Protein AF-A0A7R7FSA5-F1 (afdb_monomer_lite)

Foldseek 3Di:
DDDDDDDDDPPPPPPPPVPPPCLDFDADPVPRDTDDLLRVLVVVLVDPDDDQDDDQPDLSSLVVVVSSVVSNVVVVNQAAAEDQLAAQVCQVVLLCLLCPVDDPVRCLVVSVVRHVDDCVSNVVVSVVCSVSSHHYGYDHHDVVQVVCCLVPNPVSDDPVSVVPDDPPDDRPCPDPVVVVVCVVCVVVPPDDDRDD

Radius of gyration: 25.11 Å; chains: 1; bounding box: 81×58×68 Å

InterPro domains:
  IPR007314 Haem-binding uptake, Tiki superfamily, ChaN [PF04187] (41-191)
  IPR007314 Haem-binding uptake, Tiki superfamily, ChaN [cd14727] (48-190)

Structure (mmCIF, N/CA/C/O backbone):
data_AF-A0A7R7FSA5-F1
#
_entry.id   AF-A0A7R7FSA5-F1
#
loop_
_atom_site.group_PDB
_atom_site.id
_atom_site.type_symbol
_atom_site.label_atom_id
_atom_site.label_alt_id
_atom_site.label_comp_id
_atom_site.label_asym_id
_atom_site.label_entity_id
_atom_site.label_seq_id
_atom_site.pdbx_PDB_ins_code
_atom_site.Cartn_x
_atom_site.Cartn_y
_atom_site.Cartn_z
_atom_site.occupancy
_atom_site.B_iso_or_equiv
_atom_site.auth_seq_id
_atom_site.auth_comp_id
_atom_site.auth_asym_id
_atom_site.auth_atom_id
_atom_site.pdbx_PDB_model_num
ATOM 1 N N . MET A 1 1 ? -59.708 40.352 39.253 1.00 44.38 1 MET A N 1
ATOM 2 C CA . MET A 1 1 ? -59.612 40.330 37.774 1.00 44.38 1 MET A CA 1
ATOM 3 C C . MET A 1 1 ? -58.177 39.983 37.390 1.00 44.38 1 MET A C 1
ATOM 5 O O . MET A 1 1 ? -57.342 40.873 37.305 1.00 44.38 1 MET A O 1
ATOM 9 N N . SER A 1 2 ? -57.857 38.692 37.264 1.00 38.03 2 SER A N 1
ATOM 10 C CA . SER A 1 2 ? -56.522 38.214 36.882 1.00 38.03 2 SER A CA 1
ATOM 11 C C . SER A 1 2 ? -56.393 38.188 35.357 1.00 38.03 2 SER A C 1
ATOM 13 O O . SER A 1 2 ? -57.234 37.621 34.663 1.00 38.03 2 SER A O 1
ATOM 15 N N . LYS A 1 3 ? -55.351 38.828 34.818 1.00 44.81 3 LYS A N 1
ATOM 16 C CA . LYS A 1 3 ? -55.003 38.748 33.394 1.00 44.81 3 LYS A CA 1
ATOM 17 C C . LYS A 1 3 ? -54.005 37.606 33.212 1.00 44.81 3 LYS A C 1
ATOM 19 O O . LYS A 1 3 ? -52.851 37.730 33.604 1.00 44.81 3 LYS A O 1
ATOM 24 N N . THR A 1 4 ? -54.446 36.488 32.645 1.00 50.81 4 THR A N 1
ATOM 25 C CA . THR A 1 4 ? -53.562 35.394 32.222 1.00 50.81 4 THR A CA 1
ATOM 26 C C . THR A 1 4 ? -52.943 35.737 30.869 1.00 50.81 4 THR A C 1
ATOM 28 O O . THR A 1 4 ? -53.648 35.805 29.863 1.00 50.81 4 THR A O 1
ATOM 31 N N . PHE A 1 5 ? -51.631 35.959 30.847 1.00 48.56 5 PHE A N 1
ATOM 32 C CA . PHE A 1 5 ? -50.845 36.156 29.631 1.00 48.56 5 PHE A CA 1
ATOM 33 C C . PHE A 1 5 ? -50.471 34.776 29.068 1.00 48.56 5 PHE A C 1
ATOM 35 O O . PHE A 1 5 ? -49.822 33.985 29.750 1.00 48.56 5 PHE A O 1
ATOM 42 N N . ARG A 1 6 ? -50.920 34.449 27.853 1.00 53.25 6 ARG A N 1
ATOM 43 C CA . ARG A 1 6 ? -50.529 33.219 27.147 1.00 53.25 6 ARG A CA 1
ATOM 44 C C . ARG A 1 6 ? -49.379 33.548 26.197 1.00 53.25 6 ARG A C 1
ATOM 46 O O . ARG A 1 6 ? -49.576 34.291 25.243 1.00 53.25 6 ARG A O 1
ATOM 53 N N . ILE A 1 7 ? -48.197 32.998 26.463 1.00 50.84 7 ILE A N 1
ATOM 54 C CA . ILE A 1 7 ? -47.051 33.026 25.545 1.00 50.84 7 ILE A CA 1
ATOM 55 C C . ILE A 1 7 ? -47.234 31.864 24.555 1.00 50.84 7 ILE A C 1
ATOM 57 O O . ILE A 1 7 ? -47.382 30.728 25.011 1.00 50.84 7 ILE A O 1
ATOM 61 N N . PRO A 1 8 ? -47.243 32.085 23.229 1.00 52.12 8 PRO A N 1
ATOM 62 C CA . PRO A 1 8 ? -47.226 30.981 22.285 1.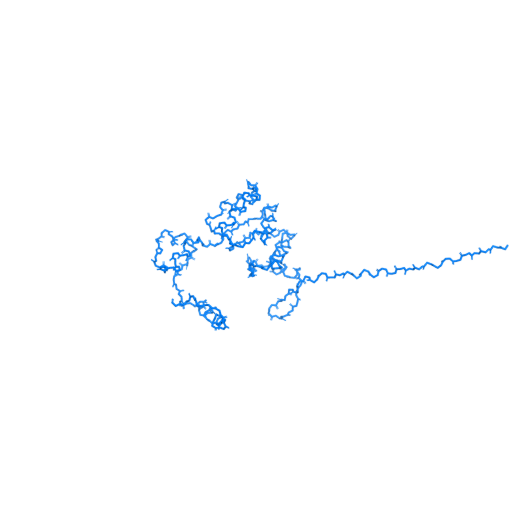00 52.12 8 PRO A CA 1
ATOM 63 C C . PRO A 1 8 ? -45.805 30.407 22.241 1.00 52.12 8 PRO A C 1
ATOM 65 O O . PRO A 1 8 ? -44.846 31.102 21.909 1.00 52.12 8 PRO A O 1
ATOM 68 N N . VAL A 1 9 ? -45.665 29.131 22.601 1.00 52.44 9 VAL A N 1
ATOM 69 C CA . VAL A 1 9 ? -44.430 28.367 22.395 1.00 52.44 9 VAL A CA 1
ATOM 70 C C . VAL A 1 9 ? -44.298 28.124 20.894 1.00 52.44 9 VAL A C 1
ATOM 72 O O . VAL A 1 9 ? -44.999 27.293 20.321 1.00 52.44 9 VAL A O 1
ATOM 75 N N . LEU A 1 10 ? -43.427 28.895 20.248 1.00 49.41 10 LEU A N 1
ATOM 76 C CA . LEU A 1 10 ? -43.027 28.674 18.866 1.00 49.41 10 LEU A CA 1
ATOM 77 C C . LEU A 1 10 ? -42.037 27.498 18.857 1.00 49.41 10 LEU A C 1
ATOM 79 O O . LEU A 1 10 ? -40.863 27.657 19.184 1.00 49.41 10 LEU A O 1
ATOM 83 N N . LEU A 1 11 ? -42.533 26.300 18.547 1.00 50.25 11 LEU A N 1
ATOM 84 C CA . LEU A 1 11 ? -41.711 25.114 18.307 1.00 50.25 11 LEU A CA 1
ATOM 85 C C . LEU A 1 11 ? -40.921 25.335 17.009 1.00 50.25 11 LEU A C 1
ATOM 87 O O . LEU A 1 11 ? -41.418 25.108 15.907 1.00 50.25 11 LEU A O 1
ATOM 91 N N . LEU A 1 12 ? -39.693 25.834 17.149 1.00 52.97 12 LEU A N 1
ATOM 92 C CA . LEU A 1 12 ? -38.728 25.925 16.061 1.00 52.97 12 LEU A CA 1
ATOM 93 C C . LEU A 1 12 ? -38.269 24.498 15.732 1.00 52.97 12 LEU A C 1
ATOM 95 O O . LEU A 1 12 ? -37.399 23.934 16.395 1.00 52.97 12 LEU A O 1
ATOM 99 N N . LEU A 1 13 ? -38.911 23.886 14.738 1.00 52.62 13 LEU A N 1
ATOM 100 C CA . LEU A 1 13 ? -38.490 22.617 14.162 1.00 52.62 13 LEU A CA 1
ATOM 101 C C . LEU A 1 13 ? -37.164 22.871 13.426 1.00 52.62 13 LEU A C 1
ATOM 103 O O . LEU A 1 13 ? -37.152 23.265 12.261 1.00 52.62 13 LEU A O 1
ATOM 107 N N . CYS A 1 14 ? -36.038 22.711 14.123 1.00 45.97 14 CYS A N 1
ATOM 108 C CA . CYS A 1 14 ? -34.726 22.652 13.492 1.00 45.97 14 CYS A CA 1
ATOM 109 C C . CYS A 1 14 ? -34.707 21.428 12.574 1.00 45.97 14 CYS A C 1
ATOM 111 O O . CYS A 1 14 ? -34.421 20.311 13.004 1.00 45.97 14 CYS A O 1
ATOM 113 N N . LEU A 1 15 ? -35.035 21.641 11.300 1.00 49.09 15 LEU A N 1
ATOM 114 C CA . LEU A 1 15 ? -34.646 20.746 10.226 1.00 49.09 15 LEU A CA 1
ATOM 115 C C . LEU A 1 15 ? -33.118 20.750 10.213 1.00 49.09 15 LEU A C 1
ATOM 117 O O . LEU A 1 15 ? -32.486 21.613 9.606 1.00 49.09 15 LEU A O 1
ATOM 121 N N . PHE A 1 16 ? -32.525 19.794 10.926 1.00 53.59 16 PHE A N 1
ATOM 122 C CA . PHE A 1 16 ? -31.168 19.351 10.669 1.00 53.59 16 PHE A CA 1
ATOM 123 C C . PHE A 1 16 ? -31.168 18.785 9.251 1.00 53.59 16 PHE A C 1
ATOM 125 O O . PHE A 1 16 ? -31.331 17.587 9.033 1.00 53.59 16 PHE A O 1
ATOM 132 N N . PHE A 1 17 ? -31.029 19.668 8.264 1.00 45.66 17 PHE A N 1
ATOM 133 C CA . PHE A 1 17 ? -30.529 19.285 6.962 1.00 45.66 17 PHE A CA 1
ATOM 134 C C . PHE A 1 17 ? -29.088 18.862 7.223 1.00 45.66 17 PHE A C 1
ATOM 136 O O . PHE A 1 17 ? -28.165 19.676 7.217 1.00 45.66 17 PHE A O 1
ATOM 143 N N . SER A 1 18 ? -28.905 17.591 7.582 1.00 50.75 18 SER A N 1
ATOM 144 C CA . SER A 1 18 ? -27.605 16.955 7.518 1.00 50.75 18 SER A CA 1
ATOM 145 C C . SER A 1 18 ? -27.152 17.151 6.083 1.00 50.75 18 SER A C 1
ATOM 147 O O . SER A 1 18 ? -27.677 16.519 5.169 1.00 50.75 18 SER A O 1
ATOM 149 N N . ALA A 1 19 ? -26.234 18.092 5.875 1.00 45.47 19 ALA A N 1
ATOM 150 C CA . ALA A 1 19 ? -25.470 18.154 4.655 1.00 45.47 19 ALA A CA 1
ATOM 151 C C . ALA A 1 19 ? -24.779 16.794 4.556 1.00 45.47 19 ALA A C 1
ATOM 153 O O . ALA A 1 19 ? -23.779 16.544 5.227 1.00 45.47 19 ALA A O 1
ATOM 154 N N . GLN A 1 20 ? -25.372 15.871 3.797 1.00 47.50 20 GLN A N 1
ATOM 155 C CA . GLN A 1 20 ? -24.674 14.681 3.363 1.00 47.50 20 GLN A CA 1
ATOM 156 C C . GLN A 1 20 ? -23.532 15.200 2.501 1.00 47.50 20 GLN A C 1
ATOM 158 O O . GLN A 1 20 ? -23.707 15.541 1.327 1.00 47.50 20 GLN A O 1
ATOM 163 N N . ALA A 1 21 ? -22.365 15.327 3.131 1.00 42.75 21 ALA A N 1
ATOM 164 C CA . ALA A 1 21 ? -21.104 15.380 2.431 1.00 42.75 21 ALA A CA 1
ATOM 165 C C . ALA A 1 21 ? -21.150 14.218 1.439 1.00 42.75 21 ALA A C 1
ATOM 167 O O . ALA A 1 21 ? -21.299 13.063 1.841 1.00 42.75 21 ALA A O 1
ATOM 168 N N . HIS A 1 22 ? -21.163 14.540 0.148 1.00 43.50 22 HIS A N 1
ATOM 169 C CA . HIS A 1 22 ? -21.211 13.541 -0.904 1.00 43.50 22 HIS A CA 1
ATOM 170 C C . HIS A 1 22 ? -19.869 12.806 -0.909 1.00 43.50 22 HIS A C 1
ATOM 172 O O . HIS A 1 22 ? -18.970 13.128 -1.681 1.00 43.50 22 HIS A O 1
ATOM 178 N N . ALA A 1 23 ? -19.722 11.821 -0.024 1.00 57.25 23 ALA A N 1
ATOM 179 C CA . ALA A 1 23 ? -18.807 10.725 -0.260 1.00 57.25 23 ALA A CA 1
ATOM 180 C C . ALA A 1 23 ? -19.240 10.090 -1.589 1.00 57.25 23 ALA A C 1
ATOM 182 O O . ALA A 1 23 ? -20.426 9.811 -1.784 1.00 57.25 23 ALA A O 1
ATOM 183 N N . GLY A 1 24 ? -18.309 9.955 -2.536 1.00 71.81 24 GLY A N 1
ATOM 184 C CA . GLY A 1 24 ? -18.611 9.411 -3.859 1.00 71.81 24 GLY A CA 1
ATOM 185 C C . GLY A 1 24 ? -19.366 8.080 -3.766 1.00 71.81 24 GLY A C 1
ATOM 186 O O . GLY A 1 24 ? -19.114 7.268 -2.876 1.00 71.81 24 GLY A O 1
ATOM 187 N N . ALA A 1 25 ? -20.314 7.854 -4.677 1.00 87.12 25 ALA A N 1
ATOM 188 C CA . ALA A 1 25 ? -21.084 6.617 -4.701 1.00 87.12 25 ALA A CA 1
ATOM 189 C C . ALA A 1 25 ? -20.188 5.432 -5.107 1.00 87.12 25 ALA A C 1
ATOM 191 O O . ALA A 1 25 ? -19.555 5.457 -6.164 1.00 87.12 25 ALA A O 1
ATOM 192 N N . ILE A 1 26 ? -20.167 4.368 -4.302 1.00 91.81 26 ILE A N 1
ATOM 193 C CA . ILE A 1 26 ? -19.492 3.114 -4.658 1.00 91.81 26 ILE A CA 1
ATOM 194 C C . ILE A 1 26 ? -20.448 2.322 -5.545 1.00 91.81 26 ILE A C 1
ATOM 196 O O . ILE A 1 26 ? -21.567 2.029 -5.136 1.00 91.81 26 ILE A O 1
ATOM 200 N N . THR A 1 27 ? -20.029 1.974 -6.759 1.00 94.69 27 THR A N 1
ATOM 201 C CA . THR A 1 27 ? -20.875 1.246 -7.716 1.00 94.69 27 THR A CA 1
ATOM 202 C C . THR A 1 27 ? -20.282 -0.118 -8.011 1.00 94.69 27 THR A C 1
ATOM 204 O O . THR A 1 27 ? -19.108 -0.237 -8.364 1.00 94.69 27 THR A O 1
ATOM 207 N N . ARG A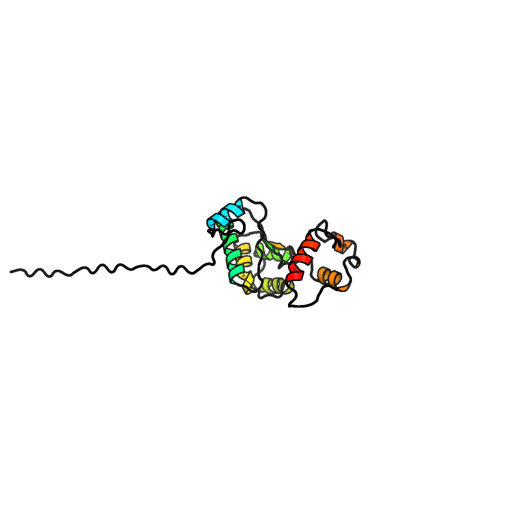 1 28 ? -21.097 -1.164 -7.898 1.00 94.56 28 ARG A N 1
ATOM 208 C CA . ARG A 1 28 ? -20.697 -2.518 -8.269 1.00 94.56 28 ARG A CA 1
ATOM 209 C C . ARG A 1 28 ? -20.803 -2.688 -9.781 1.00 94.56 28 ARG A C 1
ATOM 211 O O . ARG A 1 28 ? -21.858 -2.494 -10.370 1.00 94.56 28 ARG A O 1
ATOM 218 N N . VAL A 1 29 ? -19.702 -3.087 -10.410 1.00 94.19 29 VAL A N 1
ATOM 219 C CA . VAL A 1 29 ? -19.592 -3.137 -11.878 1.00 94.19 29 VAL A CA 1
ATOM 220 C C . VAL A 1 29 ? -20.531 -4.168 -12.515 1.00 94.19 29 VAL A C 1
ATOM 222 O O . VAL A 1 29 ? -21.007 -3.939 -13.618 1.00 94.19 29 VAL A O 1
ATOM 225 N N . SER A 1 30 ? -20.824 -5.283 -11.838 1.00 94.75 30 SER A N 1
ATOM 226 C CA . SER A 1 30 ? -21.609 -6.384 -12.415 1.00 94.75 30 SER A CA 1
ATOM 227 C C . SER A 1 30 ? -23.079 -6.049 -12.681 1.00 94.75 30 SER A C 1
ATOM 229 O O . SER A 1 30 ? -23.673 -6.630 -13.581 1.00 94.75 30 SER A O 1
ATOM 231 N N . ASP A 1 31 ? -23.677 -5.175 -11.871 1.00 95.81 31 ASP A N 1
ATOM 232 C CA . ASP A 1 31 ? -25.107 -4.839 -11.928 1.00 95.81 31 ASP A CA 1
ATOM 233 C C . ASP A 1 31 ? -25.383 -3.330 -11.860 1.00 95.81 31 ASP A C 1
ATOM 235 O O . ASP A 1 31 ? -26.538 -2.915 -11.817 1.00 95.81 31 ASP A O 1
ATOM 239 N N . HIS A 1 32 ? -24.328 -2.510 -11.853 1.00 95.56 32 HIS A N 1
ATOM 240 C CA . HIS A 1 32 ? -24.375 -1.049 -11.769 1.00 95.56 32 HIS A CA 1
ATOM 241 C C . HIS A 1 32 ? -25.115 -0.501 -10.542 1.00 95.56 32 HIS A C 1
ATOM 243 O O . HIS A 1 32 ? -25.466 0.678 -10.505 1.00 95.56 32 HIS A O 1
ATOM 249 N N . GLN A 1 33 ? -25.331 -1.324 -9.515 1.00 95.75 33 GLN A N 1
ATOM 250 C CA . GLN A 1 33 ? -25.985 -0.869 -8.299 1.00 95.75 33 GLN A CA 1
ATOM 251 C C . GLN A 1 33 ? -25.008 -0.103 -7.415 1.00 95.75 33 GLN A C 1
ATOM 253 O O . GLN A 1 33 ? -23.861 -0.520 -7.208 1.00 95.75 33 GLN A O 1
ATOM 258 N N . THR A 1 34 ? -25.490 0.999 -6.845 1.00 96.06 34 THR A N 1
ATOM 259 C CA . THR A 1 34 ? -24.801 1.666 -5.744 1.00 96.06 34 THR A CA 1
ATOM 260 C C . THR A 1 34 ? -24.804 0.749 -4.528 1.00 96.06 34 THR A C 1
ATOM 262 O O . THR A 1 34 ? -25.839 0.201 -4.150 1.00 96.06 34 THR A O 1
ATOM 265 N N . VAL A 1 35 ? -23.638 0.586 -3.917 1.00 95.56 35 VAL A N 1
ATOM 266 C CA . VAL A 1 35 ? -23.442 -0.200 -2.703 1.00 95.56 35 VAL A CA 1
ATOM 267 C C . VAL A 1 35 ? -22.919 0.694 -1.590 1.00 95.56 35 VAL A C 1
ATOM 269 O O . VAL A 1 35 ? -22.223 1.682 -1.825 1.00 95.56 35 VAL A O 1
ATOM 272 N N . THR A 1 36 ? -23.258 0.354 -0.354 1.00 94.81 36 THR A N 1
ATOM 273 C CA . THR A 1 36 ? -22.742 1.052 0.824 1.00 94.81 36 THR A CA 1
ATOM 274 C C . THR A 1 36 ? -21.337 0.561 1.175 1.00 94.81 36 THR A C 1
ATOM 276 O O . THR A 1 36 ? -20.937 -0.546 0.804 1.00 94.81 36 THR A O 1
ATOM 279 N N . MET A 1 37 ? -20.599 1.342 1.971 1.00 93.44 37 MET A N 1
ATOM 280 C CA . MET A 1 37 ? -19.310 0.899 2.521 1.00 93.44 37 MET A CA 1
ATOM 281 C C . MET A 1 37 ? -19.448 -0.405 3.321 1.00 93.44 37 MET A C 1
ATOM 283 O O . MET A 1 37 ? -18.598 -1.287 3.235 1.00 93.44 37 MET A O 1
ATOM 287 N N . GLN A 1 38 ? -20.559 -0.578 4.042 1.00 93.31 38 GLN A N 1
ATOM 288 C CA . GLN A 1 38 ? -20.836 -1.801 4.794 1.00 93.31 38 GLN A CA 1
ATOM 289 C C . GLN A 1 38 ? -20.978 -3.024 3.875 1.00 93.31 38 GLN A C 1
ATOM 291 O O . GLN A 1 38 ? -20.440 -4.085 4.188 1.00 93.31 38 GLN A O 1
ATOM 296 N N . GLN A 1 39 ? -21.669 -2.876 2.740 1.00 95.06 39 GLN A N 1
ATOM 297 C CA . GLN A 1 39 ? -21.827 -3.943 1.747 1.00 95.06 39 GLN A CA 1
ATOM 298 C C . GLN A 1 39 ? -20.508 -4.266 1.039 1.00 95.06 39 GLN A C 1
ATOM 300 O O . GLN A 1 39 ? -20.211 -5.441 0.821 1.00 95.06 39 GLN A O 1
ATOM 305 N N . LEU A 1 40 ? -19.709 -3.246 0.704 1.00 94.62 40 LEU A N 1
ATOM 306 C CA . LEU A 1 40 ? -18.368 -3.442 0.151 1.00 94.62 40 LEU A CA 1
ATOM 307 C C . LEU A 1 40 ? -17.481 -4.206 1.141 1.00 94.62 40 LEU A C 1
ATOM 309 O O . LEU A 1 40 ? -16.884 -5.212 0.772 1.00 94.62 40 LEU A O 1
ATOM 313 N N . THR A 1 41 ? -17.461 -3.772 2.402 1.00 93.56 41 THR A N 1
ATOM 314 C CA . THR A 1 41 ? -16.670 -4.404 3.467 1.00 93.56 41 THR A CA 1
ATOM 315 C C . THR A 1 41 ? -17.097 -5.854 3.676 1.00 93.56 41 THR A C 1
ATOM 317 O O . THR A 1 41 ? -16.249 -6.732 3.689 1.00 93.56 41 THR A O 1
ATOM 320 N N . ALA A 1 42 ? -18.403 -6.142 3.729 1.00 94.38 42 ALA A N 1
ATOM 321 C CA . ALA A 1 42 ? -18.905 -7.514 3.856 1.00 94.38 42 ALA A CA 1
ATOM 322 C C . ALA A 1 42 ? -18.465 -8.435 2.704 1.00 94.38 42 ALA A C 1
ATOM 324 O O . ALA A 1 42 ? -18.273 -9.630 2.906 1.00 94.38 42 ALA A O 1
ATOM 325 N N . LYS A 1 43 ? -18.298 -7.894 1.490 1.00 94.75 43 LYS A N 1
ATOM 326 C CA . LYS A 1 43 ? -17.727 -8.649 0.367 1.00 94.75 43 LYS A CA 1
ATOM 327 C C . LYS A 1 43 ? -16.219 -8.830 0.492 1.00 94.75 43 LYS A C 1
ATOM 329 O O . LYS A 1 43 ? -15.731 -9.905 0.170 1.00 94.75 43 LYS A O 1
ATOM 334 N N . ALA A 1 44 ? -15.510 -7.797 0.936 1.00 94.56 44 ALA A N 1
ATOM 335 C CA . ALA A 1 44 ? -14.068 -7.841 1.154 1.00 94.56 44 ALA A CA 1
ATOM 336 C C . ALA A 1 44 ? -13.675 -8.858 2.242 1.00 94.56 44 ALA A C 1
ATOM 338 O O . ALA A 1 44 ? -12.671 -9.536 2.094 1.00 94.56 44 ALA A O 1
ATOM 339 N N . GLU A 1 45 ? -14.497 -9.033 3.278 1.00 94.81 45 GLU A N 1
ATOM 340 C CA . GLU A 1 45 ? -14.298 -10.051 4.325 1.00 94.81 45 GLU A CA 1
ATOM 341 C C . GLU A 1 45 ? -14.413 -11.496 3.831 1.00 94.81 45 GLU A C 1
ATOM 343 O O . GLU A 1 45 ? -13.924 -12.414 4.479 1.00 94.81 45 GLU A O 1
ATOM 348 N N . ALA A 1 46 ? -15.107 -11.716 2.715 1.00 94.81 46 ALA A N 1
ATOM 349 C CA . ALA A 1 46 ? -15.384 -13.051 2.194 1.00 94.81 46 ALA A CA 1
ATOM 350 C C . ALA A 1 46 ? -14.306 -13.554 1.219 1.00 94.81 46 ALA A C 1
ATOM 352 O O . ALA A 1 46 ? -14.502 -14.593 0.586 1.00 94.81 46 ALA A O 1
ATOM 353 N N . VAL A 1 47 ? -13.214 -12.805 1.038 1.00 96.31 47 VAL A N 1
ATOM 354 C CA . VAL A 1 47 ? -12.145 -13.115 0.084 1.00 96.31 47 VAL A CA 1
ATOM 355 C C . VAL A 1 47 ? -10.773 -12.946 0.727 1.00 96.31 47 VAL A C 1
ATOM 357 O O . VAL A 1 47 ? -10.586 -12.098 1.592 1.00 96.31 47 VAL A O 1
ATOM 360 N N . ASP A 1 48 ? -9.793 -13.711 0.251 1.00 96.06 48 ASP A N 1
ATOM 361 C CA . ASP A 1 48 ? -8.424 -13.660 0.781 1.00 96.06 48 ASP A CA 1
ATOM 362 C C . ASP A 1 48 ? -7.607 -12.476 0.236 1.00 96.06 48 ASP A C 1
ATOM 364 O O . ASP A 1 48 ? -6.601 -12.080 0.822 1.00 96.06 48 ASP A O 1
ATOM 368 N N . LEU A 1 49 ? -8.015 -11.918 -0.911 1.00 96.56 49 LEU A N 1
ATOM 369 C CA . LEU A 1 49 ? -7.293 -10.852 -1.601 1.00 96.56 49 LEU A CA 1
ATOM 370 C C . LEU A 1 49 ? -8.248 -9.778 -2.120 1.00 96.56 49 LEU A C 1
ATOM 372 O O . LEU A 1 49 ? -9.153 -10.050 -2.912 1.00 96.56 49 LEU A O 1
ATOM 376 N N . VAL A 1 50 ? -7.977 -8.535 -1.728 1.00 96.25 50 VAL A N 1
ATOM 377 C CA . VAL A 1 50 ? -8.667 -7.339 -2.216 1.00 96.25 50 VAL A CA 1
ATOM 378 C C . VAL A 1 50 ? -7.661 -6.470 -2.963 1.00 96.25 50 VAL A C 1
ATOM 380 O O . VAL A 1 50 ? -6.686 -6.001 -2.384 1.00 96.25 50 VAL A O 1
ATOM 383 N N . LEU A 1 51 ? -7.903 -6.245 -4.254 1.00 96.44 51 LEU A N 1
ATOM 384 C CA . LEU A 1 51 ? -7.090 -5.357 -5.085 1.00 96.44 51 LEU A CA 1
ATOM 385 C C . LEU A 1 51 ? -7.781 -3.997 -5.197 1.00 96.44 51 LEU A C 1
ATOM 387 O O . LEU A 1 51 ? -8.908 -3.918 -5.690 1.00 96.44 51 LEU A O 1
ATOM 391 N N . ILE A 1 52 ? -7.106 -2.931 -4.766 1.00 94.94 52 ILE A N 1
ATOM 392 C CA . ILE A 1 52 ? -7.628 -1.563 -4.839 1.00 94.94 52 ILE A CA 1
ATOM 393 C C . ILE A 1 52 ? -6.768 -0.767 -5.819 1.00 94.94 52 ILE A C 1
ATOM 395 O O . ILE A 1 52 ? -5.658 -0.362 -5.495 1.00 94.94 52 ILE A O 1
ATOM 399 N N . GLY A 1 53 ? -7.280 -0.570 -7.034 1.00 92.94 53 GLY A N 1
ATOM 400 C CA . GLY A 1 53 ? -6.624 0.271 -8.035 1.00 92.94 53 GLY A CA 1
ATOM 401 C C . GLY A 1 53 ? -6.787 1.757 -7.725 1.00 92.94 53 GLY A C 1
ATOM 402 O O . GLY A 1 53 ? -7.801 2.168 -7.156 1.00 92.94 53 GLY A O 1
ATOM 403 N N . GLU A 1 54 ? -5.818 2.568 -8.148 1.00 92.06 54 GLU A N 1
ATOM 404 C CA . GLU A 1 54 ? -5.818 4.006 -7.888 1.00 92.06 54 GLU A CA 1
ATOM 405 C C . GLU A 1 54 ? -5.433 4.863 -9.094 1.00 92.06 54 GLU A C 1
ATOM 407 O O . GLU A 1 54 ? -4.941 4.386 -10.115 1.00 92.06 54 GLU A O 1
ATOM 412 N N . VAL A 1 55 ? -5.664 6.167 -8.946 1.00 91.31 55 VAL A N 1
ATOM 413 C CA . VAL A 1 55 ? -4.969 7.197 -9.715 1.00 91.31 55 VAL A CA 1
ATOM 414 C C . VAL A 1 55 ? -4.095 7.939 -8.712 1.00 91.31 55 VAL A C 1
ATOM 416 O O . VAL A 1 55 ? -4.630 8.543 -7.783 1.00 91.31 55 VAL A O 1
ATOM 419 N N . HIS A 1 56 ? -2.775 7.856 -8.883 1.00 92.12 56 HIS A N 1
ATOM 420 C CA . HIS A 1 56 ? -1.799 8.179 -7.835 1.00 92.12 56 HIS A CA 1
ATOM 421 C C . HIS A 1 56 ? -1.928 9.591 -7.247 1.00 92.12 56 HIS A C 1
ATOM 423 O O . HIS A 1 56 ? -1.664 9.793 -6.066 1.00 92.12 56 HIS A O 1
ATOM 429 N N . ASP A 1 57 ? -2.369 10.565 -8.040 1.00 91.75 57 ASP A N 1
ATOM 430 C CA . ASP A 1 57 ? -2.466 11.976 -7.659 1.00 91.75 57 ASP A CA 1
ATOM 431 C C . ASP A 1 57 ? -3.876 12.425 -7.249 1.00 91.75 57 ASP A C 1
ATOM 433 O O . ASP A 1 57 ? -4.129 13.626 -7.151 1.00 91.75 57 ASP A O 1
ATOM 437 N N . LYS A 1 58 ? -4.808 11.491 -7.002 1.00 93.19 58 LYS A N 1
ATOM 438 C CA . LYS A 1 58 ? -6.182 11.811 -6.586 1.00 93.19 58 LYS A CA 1
ATOM 439 C C . LYS A 1 58 ? -6.401 11.541 -5.093 1.00 93.19 58 LYS A C 1
ATOM 441 O O . LYS A 1 58 ? -6.695 10.399 -4.740 1.00 93.19 58 LYS A O 1
ATOM 446 N N . PRO A 1 59 ? -6.394 12.576 -4.226 1.00 93.25 59 PRO A N 1
ATOM 447 C CA . PRO A 1 59 ? -6.595 12.416 -2.781 1.00 93.25 59 PRO A CA 1
ATOM 448 C C . PRO A 1 59 ? -7.851 11.618 -2.413 1.00 93.25 59 PRO A C 1
ATOM 450 O O . PRO A 1 59 ? -7.784 10.699 -1.611 1.00 93.25 59 PRO A O 1
ATOM 453 N N . ALA A 1 60 ? -8.974 11.874 -3.094 1.00 91.56 60 ALA A N 1
ATOM 454 C CA . ALA A 1 60 ? -10.239 11.189 -2.821 1.00 91.56 60 ALA A CA 1
ATOM 455 C C . ALA A 1 60 ? -10.180 9.658 -3.011 1.00 91.56 60 ALA A C 1
ATOM 457 O O . ALA A 1 60 ? -10.997 8.934 -2.443 1.00 91.56 60 ALA A O 1
ATOM 458 N N . VAL A 1 61 ? -9.244 9.151 -3.825 1.00 91.94 61 VAL A N 1
ATOM 459 C CA . VAL A 1 61 ? -9.041 7.706 -4.002 1.00 91.94 61 VAL A CA 1
ATOM 460 C C . VAL A 1 61 ? -8.274 7.118 -2.813 1.00 91.94 61 VAL A C 1
ATOM 462 O O . VAL A 1 61 ? -8.655 6.057 -2.321 1.00 91.94 61 VAL A O 1
ATOM 465 N N . HIS A 1 62 ? -7.272 7.839 -2.301 1.00 95.75 62 HIS A N 1
ATOM 466 C CA . HIS A 1 62 ? -6.537 7.479 -1.080 1.00 95.75 62 HIS A CA 1
ATOM 467 C C . HIS A 1 62 ? -7.440 7.514 0.161 1.00 95.75 62 HIS A C 1
ATOM 469 O O . HIS A 1 62 ? -7.410 6.600 0.987 1.00 95.75 62 HIS A O 1
ATOM 475 N N . ASP A 1 63 ? -8.345 8.493 0.246 1.00 94.19 63 ASP A N 1
ATOM 476 C CA . ASP A 1 63 ? -9.360 8.560 1.307 1.00 94.19 63 ASP A CA 1
ATOM 477 C C . ASP A 1 63 ? -10.301 7.344 1.283 1.00 94.19 63 ASP A C 1
ATOM 479 O O . ASP A 1 63 ? -10.666 6.791 2.329 1.00 94.19 63 ASP A O 1
ATOM 483 N N . LEU A 1 64 ? -10.691 6.894 0.084 1.00 93.44 64 LEU A N 1
ATOM 484 C CA . LEU A 1 64 ? -11.514 5.699 -0.088 1.00 93.44 64 LEU A CA 1
ATOM 485 C C . LEU A 1 64 ? -10.756 4.431 0.328 1.00 93.44 64 LEU A C 1
ATOM 487 O O . LEU A 1 64 ? -11.325 3.602 1.040 1.00 93.44 64 LEU A O 1
ATOM 491 N N . GLN A 1 65 ? -9.487 4.287 -0.067 1.00 96.19 65 GLN A N 1
ATOM 492 C CA . GLN A 1 65 ? -8.627 3.180 0.372 1.00 96.19 65 GLN A CA 1
ATOM 493 C C . GLN A 1 65 ? -8.544 3.121 1.898 1.00 96.19 65 GLN A C 1
ATOM 495 O O . GLN A 1 65 ? -8.820 2.077 2.491 1.00 96.19 65 GLN A O 1
ATOM 500 N N . LEU A 1 66 ? -8.248 4.251 2.544 1.00 97.62 66 LEU A N 1
ATOM 501 C CA . LEU A 1 66 ? -8.189 4.335 4.000 1.00 97.62 66 LEU A CA 1
ATOM 502 C C . LEU A 1 66 ? -9.536 3.995 4.648 1.00 97.62 66 LEU A C 1
ATOM 504 O O . LEU A 1 66 ? -9.571 3.316 5.673 1.00 97.62 66 LEU A O 1
ATOM 508 N N . SER A 1 67 ? -10.650 4.417 4.048 1.00 96.06 67 SER A N 1
ATOM 509 C CA . SER A 1 67 ? -11.993 4.093 4.543 1.00 96.06 67 SER A CA 1
ATOM 510 C C . SER A 1 67 ? -12.292 2.591 4.481 1.00 96.06 67 SER A C 1
ATOM 512 O O . SER A 1 67 ? -12.890 2.049 5.412 1.00 96.06 67 SER A O 1
ATOM 514 N N . ILE A 1 68 ? -11.845 1.901 3.427 1.00 95.81 68 ILE A N 1
ATOM 515 C CA . ILE A 1 68 ? -11.958 0.439 3.302 1.00 95.81 68 ILE A CA 1
ATOM 516 C C . ILE A 1 68 ? -11.094 -0.252 4.363 1.00 95.81 68 ILE A C 1
ATOM 518 O O . ILE A 1 68 ? -11.592 -1.118 5.082 1.00 95.81 68 ILE A O 1
ATOM 522 N N . ILE A 1 69 ? -9.831 0.166 4.508 1.00 97.56 69 ILE A N 1
ATOM 523 C CA . ILE A 1 69 ? -8.892 -0.390 5.496 1.00 97.56 69 ILE A CA 1
ATOM 524 C C . ILE A 1 69 ? -9.453 -0.232 6.915 1.00 97.56 69 ILE A C 1
ATOM 526 O O . ILE A 1 69 ? -9.502 -1.201 7.671 1.00 97.56 69 ILE A O 1
ATOM 530 N N . ARG A 1 70 ? -9.944 0.963 7.265 1.00 97.75 70 ARG A N 1
ATOM 531 C CA . ARG A 1 70 ? -10.608 1.227 8.552 1.00 97.75 70 ARG A CA 1
ATOM 532 C C . ARG A 1 70 ? -11.817 0.326 8.761 1.00 97.75 70 ARG A C 1
ATOM 534 O O . ARG A 1 70 ? -11.924 -0.296 9.806 1.00 97.75 70 ARG A O 1
ATOM 541 N N . SER A 1 71 ? -12.674 0.188 7.750 1.00 96.31 71 SER A N 1
ATOM 542 C CA . SER A 1 71 ? -13.878 -0.644 7.855 1.00 96.31 71 SER A CA 1
ATOM 543 C C . SER A 1 71 ? -13.555 -2.125 8.092 1.00 96.31 71 SER A C 1
ATOM 545 O O . SER A 1 71 ? -14.268 -2.796 8.836 1.00 96.31 71 SER A O 1
ATOM 547 N N . LEU A 1 72 ? -12.480 -2.644 7.490 1.00 96.69 72 LEU A N 1
ATOM 548 C CA . LEU A 1 72 ? -11.993 -4.004 7.747 1.00 96.69 72 LEU A CA 1
ATOM 549 C C . LEU A 1 72 ? -11.369 -4.129 9.147 1.00 96.69 72 LEU A C 1
ATOM 551 O O . LEU A 1 72 ? -11.611 -5.114 9.848 1.00 96.69 72 LEU A O 1
ATOM 555 N N . GLN A 1 73 ? -10.620 -3.113 9.583 1.00 96.81 73 GLN A N 1
ATOM 556 C CA . GLN A 1 73 ? -9.969 -3.088 10.894 1.00 96.81 73 GLN A CA 1
ATOM 557 C C . GLN A 1 73 ? -10.989 -2.988 12.035 1.00 96.81 73 GLN A C 1
ATOM 559 O O . GLN A 1 73 ? -10.843 -3.672 13.046 1.00 96.81 73 GLN A O 1
ATOM 564 N N . ASP A 1 74 ? -12.061 -2.211 11.862 1.00 95.69 74 ASP A N 1
ATOM 565 C CA . ASP A 1 74 ? -13.167 -2.088 12.821 1.00 95.69 74 ASP A CA 1
ATOM 566 C C . ASP A 1 74 ? -13.876 -3.432 13.043 1.00 95.69 74 ASP A C 1
ATOM 568 O O . ASP A 1 74 ? -14.334 -3.742 14.146 1.00 95.69 74 ASP A O 1
ATOM 572 N N . LYS A 1 75 ? -13.910 -4.273 12.004 1.00 94.56 75 LYS A N 1
ATOM 573 C CA . LYS A 1 75 ? -14.394 -5.657 12.076 1.00 94.56 75 LYS A CA 1
ATOM 574 C C . LYS A 1 75 ? -13.343 -6.650 12.573 1.00 94.56 75 LYS A C 1
ATOM 576 O O . LYS A 1 75 ? -13.627 -7.841 12.661 1.00 94.56 75 LYS A O 1
ATOM 581 N N . LYS A 1 76 ? -12.157 -6.164 12.950 1.00 94.75 76 LYS A N 1
ATOM 582 C CA . LYS A 1 76 ? -11.016 -6.943 13.452 1.00 94.75 76 LYS A CA 1
ATOM 583 C C . LYS A 1 76 ? -10.553 -8.023 12.476 1.00 94.75 76 LYS A C 1
ATOM 585 O O . LYS A 1 76 ? -10.106 -9.084 12.907 1.00 94.75 76 LYS A O 1
ATOM 590 N N . GLN A 1 77 ? -10.669 -7.760 11.176 1.00 95.44 77 GLN A N 1
ATOM 591 C CA . GLN A 1 77 ? -10.176 -8.676 10.156 1.00 95.44 77 GLN A CA 1
ATOM 592 C C . GLN A 1 77 ? -8.645 -8.710 10.183 1.00 95.44 77 GLN A C 1
ATOM 594 O O . GLN A 1 77 ? -8.020 -7.662 9.997 1.00 95.44 77 GLN A O 1
ATOM 599 N N . PRO A 1 78 ? -8.017 -9.879 10.405 1.00 95.19 78 PRO A N 1
ATOM 600 C CA . PRO A 1 78 ? -6.576 -10.011 10.258 1.00 95.19 78 PRO A CA 1
ATOM 601 C C . PRO A 1 78 ? -6.189 -9.707 8.810 1.00 95.19 78 PRO A C 1
ATOM 603 O O . PRO A 1 78 ? -6.680 -10.351 7.887 1.00 95.19 78 PRO A O 1
ATOM 606 N N . MET A 1 79 ? -5.317 -8.723 8.603 1.00 97.25 79 MET A N 1
ATOM 607 C CA . MET A 1 79 ? -4.926 -8.296 7.262 1.00 97.25 79 MET A CA 1
ATOM 608 C C . MET A 1 79 ? -3.479 -7.814 7.218 1.00 97.25 79 MET A C 1
ATOM 610 O O . MET A 1 79 ? -2.905 -7.429 8.236 1.00 97.25 79 MET A O 1
ATOM 614 N N . ALA A 1 80 ? -2.927 -7.785 6.010 1.00 98.31 80 ALA A N 1
ATOM 615 C CA . ALA A 1 80 ? -1.711 -7.067 5.659 1.00 98.31 80 ALA A CA 1
ATOM 616 C C . ALA A 1 80 ? -2.002 -6.176 4.443 1.00 98.31 80 ALA A C 1
ATOM 618 O O . ALA A 1 80 ? -2.865 -6.503 3.626 1.00 98.31 80 ALA A O 1
ATOM 619 N N . ILE A 1 81 ? -1.288 -5.059 4.314 1.00 98.56 81 ILE A N 1
ATOM 620 C CA . ILE A 1 81 ? -1.455 -4.115 3.204 1.00 98.56 81 ILE A CA 1
ATOM 621 C C . ILE A 1 81 ? -0.258 -4.254 2.269 1.00 98.56 81 ILE A C 1
ATOM 623 O O . ILE A 1 81 ? 0.874 -3.940 2.635 1.00 98.56 81 ILE A O 1
ATOM 627 N N . GLY A 1 82 ? -0.515 -4.719 1.050 1.00 98.31 82 GLY A N 1
ATOM 628 C CA . GLY A 1 82 ? 0.476 -4.751 -0.020 1.00 98.31 82 GLY A CA 1
ATOM 629 C C . GLY A 1 82 ? 0.579 -3.403 -0.731 1.00 98.31 82 GLY A C 1
ATOM 630 O O . GLY A 1 82 ? -0.437 -2.830 -1.118 1.00 98.31 82 GLY A O 1
ATOM 631 N N . LEU A 1 83 ? 1.800 -2.901 -0.914 1.00 98.00 83 LEU A N 1
ATOM 632 C CA . LEU A 1 83 ? 2.074 -1.564 -1.434 1.00 98.00 83 LEU A CA 1
ATOM 633 C C . LEU A 1 83 ? 2.900 -1.630 -2.724 1.00 98.00 83 LEU A C 1
ATOM 635 O O . LEU A 1 83 ? 4.090 -1.943 -2.692 1.00 98.00 83 LEU A O 1
ATOM 639 N N . GLU A 1 84 ? 2.290 -1.260 -3.854 1.00 96.31 84 GLU A N 1
ATOM 640 C CA . GLU A 1 84 ? 3.008 -1.029 -5.123 1.00 96.31 84 GLU A CA 1
ATOM 641 C C . GLU A 1 84 ? 3.986 0.152 -5.012 1.00 96.31 84 GLU A C 1
ATOM 643 O O . GLU A 1 84 ? 5.018 0.189 -5.674 1.00 96.31 84 GLU A O 1
ATOM 648 N N . VAL A 1 85 ? 3.704 1.116 -4.138 1.00 96.44 85 VAL A N 1
ATOM 649 C CA . VAL A 1 85 ? 4.556 2.301 -3.975 1.00 96.44 85 VAL A CA 1
ATOM 650 C C . VAL A 1 85 ? 5.893 2.004 -3.293 1.00 96.44 85 VAL A C 1
ATOM 652 O O . VAL A 1 85 ? 6.756 2.874 -3.263 1.00 96.44 85 VAL A O 1
ATOM 655 N N . MET A 1 86 ? 6.080 0.790 -2.759 1.00 97.75 86 MET A N 1
ATOM 656 C CA . MET A 1 86 ? 7.275 0.372 -2.024 1.00 97.75 86 MET A CA 1
ATOM 657 C C . MET A 1 86 ? 7.986 -0.779 -2.738 1.00 97.75 86 MET A C 1
ATOM 659 O O . MET A 1 86 ? 7.377 -1.805 -3.045 1.00 97.75 86 MET A O 1
ATOM 663 N N . GLN A 1 87 ? 9.288 -0.624 -2.967 1.00 95.88 87 GLN A N 1
ATOM 664 C CA . GLN A 1 87 ? 10.150 -1.644 -3.561 1.00 95.88 87 GLN A CA 1
ATOM 665 C C . GLN A 1 87 ? 10.489 -2.725 -2.535 1.00 95.88 87 GLN A C 1
ATOM 667 O O . GLN A 1 87 ? 10.723 -2.426 -1.364 1.00 95.88 87 GLN A O 1
ATOM 672 N N . SER A 1 88 ? 10.555 -3.982 -2.970 1.00 94.31 88 SER A N 1
ATOM 673 C CA . SER A 1 88 ? 10.766 -5.151 -2.105 1.00 94.31 88 SER A CA 1
ATOM 674 C C . SER A 1 88 ? 12.054 -5.083 -1.275 1.00 94.31 88 SER A C 1
ATOM 676 O O . SER A 1 88 ? 12.104 -5.586 -0.155 1.00 94.31 88 SER A O 1
ATOM 678 N N . ASN A 1 89 ? 13.083 -4.390 -1.771 1.00 94.12 89 ASN A N 1
ATOM 679 C CA . ASN A 1 89 ? 14.331 -4.122 -1.049 1.00 94.12 89 ASN A CA 1
ATOM 680 C C . ASN A 1 89 ? 14.184 -3.119 0.121 1.00 94.12 89 ASN A C 1
ATOM 682 O O . ASN A 1 89 ? 15.138 -2.929 0.871 1.00 94.12 89 ASN A O 1
ATOM 686 N N . SER A 1 90 ? 13.011 -2.500 0.294 1.00 96.69 90 SER A N 1
ATOM 687 C CA . SER A 1 90 ? 12.684 -1.566 1.383 1.00 96.69 90 SER A CA 1
ATOM 688 C C . SER A 1 90 ? 11.850 -2.202 2.507 1.00 96.69 90 SER A C 1
ATOM 690 O O . SER A 1 90 ? 11.339 -1.487 3.372 1.00 96.69 90 SER A O 1
ATOM 692 N N . GLN A 1 91 ? 11.680 -3.532 2.510 1.00 97.81 91 GLN A N 1
ATOM 693 C CA . GLN A 1 91 ? 10.830 -4.228 3.485 1.00 97.81 91 GLN A CA 1
ATOM 694 C C . GLN A 1 91 ? 11.280 -3.998 4.935 1.00 97.81 91 GLN A C 1
ATOM 696 O O . GLN A 1 91 ? 10.450 -3.708 5.788 1.00 97.81 91 GLN A O 1
ATOM 701 N N . GLN A 1 92 ? 12.587 -4.037 5.217 1.00 98.19 92 GLN A N 1
ATOM 702 C CA . GLN A 1 92 ? 13.088 -3.829 6.580 1.00 98.19 92 GLN A CA 1
ATOM 703 C C . GLN A 1 92 ? 12.723 -2.436 7.119 1.00 98.19 92 GLN A C 1
ATOM 705 O O . GLN A 1 92 ? 12.338 -2.296 8.278 1.00 98.19 92 GLN A O 1
ATOM 710 N N . GLN A 1 93 ? 12.794 -1.404 6.276 1.00 98.38 93 GLN A N 1
ATOM 711 C CA . GLN A 1 93 ? 12.417 -0.041 6.639 1.00 98.38 93 GLN A CA 1
ATOM 712 C C . GLN A 1 93 ? 10.900 0.096 6.844 1.00 98.38 93 GLN A C 1
ATOM 714 O O . GLN A 1 93 ? 10.471 0.858 7.710 1.00 98.38 93 GLN A O 1
ATOM 719 N N . LEU A 1 94 ? 10.077 -0.648 6.092 1.00 97.94 94 LEU A N 1
ATOM 720 C CA . LEU A 1 94 ? 8.635 -0.736 6.354 1.00 97.94 94 LEU A CA 1
ATOM 721 C C . LEU A 1 94 ? 8.335 -1.417 7.690 1.00 97.94 94 LEU A C 1
ATOM 723 O O . LEU A 1 94 ? 7.477 -0.945 8.436 1.00 97.94 94 LEU A O 1
ATOM 727 N N . ASP A 1 95 ? 9.052 -2.485 8.020 1.00 98.62 95 ASP A N 1
ATOM 728 C CA . ASP A 1 95 ? 8.872 -3.197 9.285 1.00 98.62 95 ASP A CA 1
ATOM 729 C C . ASP A 1 95 ? 9.288 -2.316 10.477 1.00 98.62 95 ASP A C 1
ATOM 731 O O . ASP A 1 95 ? 8.610 -2.260 11.511 1.00 98.62 95 ASP A O 1
ATOM 735 N N . ASP A 1 96 ? 10.376 -1.558 10.329 1.00 98.56 96 ASP A N 1
ATOM 736 C CA . ASP A 1 96 ? 10.827 -0.582 11.324 1.00 98.56 96 ASP A CA 1
ATOM 737 C C . ASP A 1 96 ? 9.842 0.593 11.468 1.00 98.56 96 ASP A C 1
ATOM 739 O O . ASP A 1 96 ? 9.579 1.041 12.592 1.00 98.56 96 ASP A O 1
ATOM 743 N N . TRP A 1 97 ? 9.216 1.032 10.370 1.00 98.56 97 TRP A N 1
ATOM 744 C CA . TRP A 1 97 ? 8.102 1.981 10.402 1.00 98.56 97 TRP A CA 1
ATOM 745 C C . TRP A 1 97 ? 6.909 1.438 11.189 1.00 98.56 97 TRP A C 1
ATOM 747 O O . TRP A 1 97 ? 6.511 2.055 12.177 1.00 98.56 97 TRP A O 1
ATOM 757 N N . VAL A 1 98 ? 6.368 0.272 10.814 1.00 98.56 98 VAL A N 1
ATOM 758 C CA . VAL A 1 98 ? 5.175 -0.323 11.449 1.00 98.56 98 VAL A CA 1
ATOM 759 C C . VAL A 1 98 ? 5.423 -0.632 12.928 1.00 98.56 98 VAL A C 1
ATOM 761 O O . VAL A 1 98 ? 4.560 -0.396 13.783 1.00 98.56 98 VAL A O 1
ATOM 764 N N . SER A 1 99 ? 6.624 -1.100 13.275 1.00 98.25 99 SER A N 1
ATOM 765 C CA . SER A 1 99 ? 6.999 -1.351 14.671 1.00 98.25 99 SER A CA 1
ATOM 766 C C . SER A 1 99 ? 7.133 -0.069 15.502 1.00 98.25 99 SER A C 1
ATOM 768 O O . SER A 1 99 ? 6.980 -0.138 16.723 1.00 98.25 99 SER A O 1
ATOM 770 N N . GLY A 1 100 ? 7.261 1.102 14.870 1.00 97.88 100 GLY A N 1
ATOM 771 C CA . GLY A 1 100 ? 7.360 2.405 15.532 1.00 97.88 100 GLY A CA 1
ATOM 772 C C . GLY A 1 100 ? 8.789 2.799 15.904 1.00 97.88 100 GLY A C 1
ATOM 773 O O . GLY A 1 100 ? 8.976 3.677 16.742 1.00 97.88 100 GLY A O 1
ATOM 774 N N . LYS A 1 101 ? 9.799 2.157 15.305 1.00 98.25 101 LYS A N 1
ATOM 775 C CA . LYS A 1 101 ? 11.216 2.503 15.505 1.00 98.25 101 LYS A CA 1
ATOM 776 C C . LYS A 1 101 ? 11.642 3.743 14.718 1.00 98.25 101 LYS A C 1
ATOM 778 O O . LYS A 1 101 ? 12.689 4.308 15.014 1.00 98.25 101 LYS A O 1
ATOM 783 N N . MET A 1 102 ? 10.855 4.139 13.718 1.00 97.56 102 MET A N 1
ATOM 784 C CA . MET A 1 102 ? 11.095 5.320 12.894 1.00 97.56 102 MET A CA 1
ATOM 785 C C . MET A 1 102 ? 10.057 6.404 13.177 1.00 97.56 102 MET A C 1
ATOM 787 O O . MET A 1 102 ? 8.853 6.132 13.210 1.00 97.56 102 MET A O 1
ATOM 791 N N . THR A 1 103 ? 10.518 7.644 13.331 1.00 98.12 103 THR A N 1
ATOM 792 C CA . THR A 1 103 ? 9.631 8.812 13.304 1.00 98.12 103 THR A CA 1
ATOM 793 C C . THR A 1 103 ? 9.145 9.076 11.880 1.00 98.12 103 THR A C 1
ATOM 795 O O . THR A 1 103 ? 9.679 8.539 10.906 1.00 98.12 103 THR A O 1
ATOM 798 N N . GLU A 1 104 ? 8.116 9.909 11.734 1.00 98.12 104 GLU A N 1
ATOM 799 C CA . GLU A 1 104 ? 7.617 10.273 10.405 1.00 98.12 104 GLU A CA 1
ATOM 800 C C . GLU A 1 104 ? 8.686 11.001 9.580 1.00 98.12 104 GLU A C 1
ATOM 802 O O . GLU A 1 104 ? 8.882 10.692 8.406 1.00 98.12 104 GLU A O 1
ATOM 807 N N . GLU A 1 105 ? 9.441 11.898 10.209 1.00 98.12 105 GLU A N 1
ATOM 808 C CA . GLU A 1 105 ? 10.525 12.656 9.580 1.00 98.12 105 GLU A CA 1
ATOM 809 C C . GLU A 1 105 ? 11.639 11.732 9.074 1.00 98.12 105 GLU A C 1
ATOM 811 O O . GLU A 1 105 ? 12.228 11.985 8.026 1.00 98.12 105 GLU A O 1
ATOM 816 N N . GLN A 1 106 ? 11.913 10.639 9.793 1.00 98.25 106 GLN A N 1
ATOM 817 C CA . GLN A 1 106 ? 12.879 9.621 9.374 1.00 98.25 106 GLN A CA 1
ATOM 818 C C . GLN A 1 106 ? 12.350 8.750 8.229 1.00 98.25 106 GLN A C 1
ATOM 820 O O . GLN A 1 106 ? 13.137 8.263 7.416 1.00 98.25 106 GLN A O 1
ATOM 825 N N . PHE A 1 107 ? 11.035 8.536 8.158 1.00 98.31 107 PHE A N 1
ATOM 826 C CA . PHE A 1 107 ? 10.418 7.676 7.151 1.00 98.31 107 PHE A CA 1
ATOM 827 C C . PHE A 1 107 ? 10.164 8.386 5.816 1.00 98.31 107 PHE A C 1
ATOM 829 O O . PHE A 1 107 ? 10.283 7.764 4.760 1.00 98.31 107 PHE A O 1
ATOM 836 N N . GLN A 1 108 ? 9.889 9.692 5.821 1.00 98.06 108 GLN A N 1
ATOM 837 C CA . GLN A 1 108 ? 9.656 10.468 4.595 1.00 98.06 108 GLN A CA 1
ATOM 838 C C . GLN A 1 108 ? 10.767 10.311 3.531 1.00 98.06 108 GLN A C 1
ATOM 840 O O . GLN A 1 108 ? 10.432 10.083 2.366 1.00 98.06 108 GLN A O 1
ATOM 845 N N . PRO A 1 109 ? 12.074 10.346 3.872 1.00 98.00 109 PRO A N 1
ATOM 846 C CA . PRO A 1 109 ? 13.140 10.063 2.911 1.00 98.00 109 PRO A CA 1
ATOM 847 C C . PRO A 1 109 ? 13.099 8.645 2.331 1.00 98.00 109 PRO A C 1
ATOM 849 O O . PRO A 1 109 ? 13.421 8.467 1.158 1.00 98.00 109 PRO A O 1
ATOM 852 N N . VAL A 1 110 ? 12.702 7.639 3.119 1.00 97.56 110 VAL A N 1
ATOM 853 C CA . VAL A 1 110 ? 12.550 6.252 2.639 1.00 97.56 110 VAL A CA 1
ATOM 854 C C . VAL A 1 110 ? 11.416 6.170 1.625 1.00 97.56 110 VAL A C 1
ATOM 856 O O . VAL A 1 110 ? 11.585 5.581 0.556 1.00 97.56 110 VAL A O 1
ATOM 859 N N . PHE A 1 111 ? 10.282 6.806 1.926 1.00 98.00 111 PHE A N 1
ATOM 860 C CA . 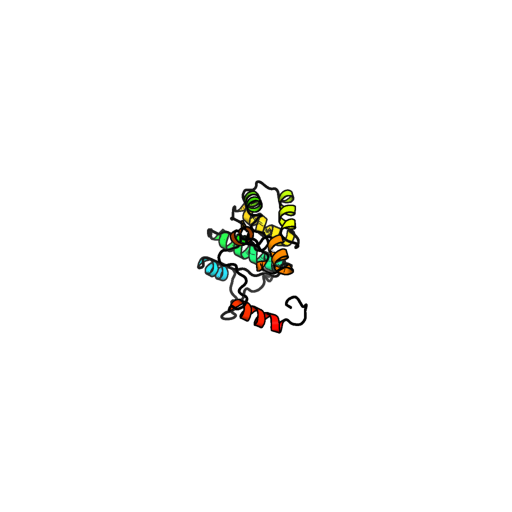PHE A 1 111 ? 9.162 6.894 0.995 1.00 98.00 111 PHE A CA 1
ATOM 861 C C . PHE A 1 111 ? 9.574 7.594 -0.310 1.00 98.00 111 PHE A C 1
ATOM 863 O O . PHE A 1 111 ? 9.354 7.056 -1.391 1.00 98.00 111 PHE A O 1
ATOM 870 N N . ALA A 1 112 ? 10.262 8.736 -0.223 1.00 97.19 112 ALA A N 1
ATOM 871 C CA . ALA A 1 112 ? 10.702 9.510 -1.388 1.00 97.19 112 ALA A CA 1
ATOM 872 C C . ALA A 1 112 ? 11.731 8.780 -2.278 1.00 97.19 112 ALA A C 1
ATOM 874 O O . ALA A 1 112 ? 11.813 9.039 -3.479 1.00 97.19 112 ALA A O 1
ATOM 875 N N . GLN A 1 113 ? 12.523 7.859 -1.719 1.00 95.75 113 GLN A N 1
ATOM 876 C CA . GLN A 1 113 ? 13.407 6.987 -2.507 1.00 95.75 113 GLN A CA 1
ATOM 877 C C . GLN A 1 113 ? 12.624 5.950 -3.323 1.00 95.75 113 GLN A C 1
ATOM 879 O O . GLN A 1 113 ? 13.083 5.516 -4.383 1.00 95.75 113 GLN A O 1
ATOM 884 N N . ASN A 1 114 ? 11.447 5.560 -2.834 1.00 96.19 114 ASN A N 1
ATOM 885 C CA . ASN A 1 114 ? 10.601 4.546 -3.442 1.00 96.19 114 ASN A CA 1
ATOM 886 C C . ASN A 1 114 ? 9.593 5.130 -4.437 1.00 96.19 114 ASN A C 1
ATOM 888 O O . ASN A 1 114 ? 9.365 4.530 -5.488 1.00 96.19 114 ASN A O 1
ATOM 892 N N . TRP A 1 115 ? 9.040 6.306 -4.141 1.00 95.50 115 TRP A N 1
ATOM 893 C CA . TRP A 1 115 ? 7.915 6.880 -4.869 1.00 95.50 115 TRP A CA 1
ATOM 894 C C . TRP A 1 115 ? 8.089 8.380 -5.115 1.00 95.50 115 TRP A C 1
ATOM 896 O O . TRP A 1 115 ? 8.590 9.111 -4.267 1.00 95.50 115 TRP A O 1
ATOM 906 N N . SER A 1 116 ? 7.671 8.855 -6.293 1.00 93.06 116 SER A N 1
ATOM 907 C CA . SER A 1 116 ? 7.850 10.257 -6.704 1.00 93.06 116 SER A CA 1
ATOM 908 C C . SER A 1 116 ? 6.709 11.187 -6.298 1.00 93.06 116 SER A C 1
ATOM 910 O O . SER A 1 116 ? 6.844 12.402 -6.427 1.00 93.06 116 SER A O 1
ATOM 912 N N . TYR A 1 117 ? 5.570 10.633 -5.884 1.00 94.62 117 TYR A N 1
ATOM 913 C CA . TYR A 1 117 ? 4.426 11.427 -5.451 1.00 94.62 117 TYR A CA 1
ATOM 914 C C . TYR A 1 117 ? 4.602 11.914 -4.013 1.00 94.62 117 TYR A C 1
ATOM 916 O O . TYR A 1 117 ? 5.387 11.372 -3.239 1.00 94.62 117 TYR A O 1
ATOM 924 N N . ASP A 1 118 ? 3.862 12.963 -3.665 1.00 95.38 118 ASP A N 1
ATOM 925 C CA . ASP A 1 118 ? 3.940 13.586 -2.350 1.00 95.38 118 ASP A CA 1
ATOM 926 C C . ASP A 1 118 ? 3.513 12.609 -1.244 1.00 95.38 118 ASP A C 1
ATOM 928 O O . ASP A 1 118 ? 2.434 12.016 -1.310 1.00 95.38 118 ASP A O 1
ATOM 932 N N . TRP A 1 119 ? 4.341 12.486 -0.201 1.00 97.25 119 TRP A N 1
ATOM 933 C CA . TRP A 1 119 ? 4.060 11.680 0.990 1.00 97.25 119 TRP A CA 1
ATOM 934 C C . TRP A 1 119 ? 2.666 11.942 1.564 1.00 97.25 119 TRP A C 1
ATOM 936 O O . TRP A 1 119 ? 1.990 11.007 1.987 1.00 97.25 119 TRP A O 1
ATOM 946 N N . ARG A 1 120 ? 2.199 13.195 1.534 1.00 96.94 120 ARG A N 1
ATOM 947 C CA . ARG A 1 120 ? 0.902 13.605 2.092 1.00 96.94 120 ARG A CA 1
ATOM 948 C C . ARG A 1 120 ? -0.287 12.861 1.486 1.00 96.94 120 ARG A C 1
ATOM 950 O O . ARG A 1 120 ? -1.303 12.755 2.158 1.00 96.94 120 ARG A O 1
ATOM 957 N N . LEU A 1 121 ? -0.165 12.337 0.264 1.00 96.44 121 LEU A N 1
ATOM 958 C CA . LEU A 1 121 ? -1.219 11.542 -0.377 1.00 96.44 121 LEU A CA 1
ATOM 959 C C . LEU A 1 121 ? -1.399 10.172 0.289 1.00 96.44 121 LEU A C 1
ATOM 961 O O . LEU A 1 121 ? -2.517 9.689 0.401 1.00 96.44 121 LEU A O 1
ATOM 965 N N . TYR A 1 122 ? -0.305 9.577 0.764 1.00 97.88 122 TYR A N 1
ATOM 966 C CA . TYR A 1 122 ? -0.279 8.227 1.334 1.00 97.88 122 TYR A CA 1
ATOM 967 C C . TYR A 1 122 ? -0.180 8.225 2.862 1.00 97.88 122 TYR A C 1
ATOM 969 O O . TYR A 1 122 ? -0.473 7.216 3.507 1.00 97.88 122 TYR A O 1
ATOM 977 N N . ARG A 1 123 ? 0.237 9.354 3.445 1.00 98.12 123 ARG A N 1
ATOM 978 C CA . ARG A 1 123 ? 0.580 9.525 4.858 1.00 98.12 123 ARG A CA 1
ATOM 979 C C . ARG A 1 123 ? -0.423 8.870 5.797 1.00 98.12 123 ARG A C 1
ATOM 981 O O . ARG A 1 123 ? -0.026 8.117 6.682 1.00 98.12 123 ARG A O 1
ATOM 988 N N . ASP A 1 124 ? -1.710 9.132 5.603 1.00 98.38 124 ASP A N 1
ATOM 989 C CA . ASP A 1 124 ? -2.736 8.681 6.541 1.00 98.38 124 ASP A CA 1
ATOM 990 C C . ASP A 1 124 ? -2.926 7.157 6.518 1.00 98.38 124 ASP A C 1
ATOM 992 O O . ASP A 1 124 ? -3.194 6.568 7.565 1.00 98.38 124 ASP A O 1
ATOM 996 N N . ILE A 1 125 ? -2.697 6.497 5.376 1.00 98.50 125 ILE A N 1
ATOM 997 C CA . ILE A 1 125 ? -2.684 5.028 5.274 1.00 98.50 125 ILE A CA 1
ATOM 998 C C . ILE A 1 125 ? -1.504 4.458 6.064 1.00 98.50 125 ILE A C 1
ATOM 1000 O O . ILE A 1 125 ? -1.677 3.545 6.872 1.00 98.50 125 ILE A O 1
ATOM 1004 N N . PHE A 1 126 ? -0.309 5.017 5.876 1.00 98.69 126 PHE A N 1
ATOM 1005 C CA . PHE A 1 126 ? 0.902 4.535 6.542 1.00 98.69 126 PHE A CA 1
ATOM 1006 C C . PHE A 1 126 ? 0.878 4.774 8.055 1.00 98.69 126 PHE A C 1
ATOM 1008 O O . PHE A 1 126 ? 1.285 3.892 8.815 1.00 98.69 126 PHE A O 1
ATOM 1015 N N . ILE A 1 127 ? 0.401 5.941 8.497 1.00 98.62 127 ILE A N 1
ATOM 1016 C CA . ILE A 1 127 ? 0.216 6.258 9.919 1.00 98.62 127 ILE A CA 1
ATOM 1017 C C . ILE A 1 127 ? -0.815 5.312 10.529 1.00 98.62 127 ILE A C 1
ATOM 1019 O O . ILE A 1 127 ? -0.540 4.693 11.556 1.00 98.62 127 ILE A O 1
ATOM 1023 N N . PHE A 1 128 ? -1.966 5.131 9.871 1.00 98.75 128 PHE A N 1
ATOM 1024 C CA . PHE A 1 128 ? -3.002 4.225 10.357 1.00 98.75 128 PHE A CA 1
ATOM 1025 C C . PHE A 1 128 ? -2.481 2.792 10.504 1.00 98.75 128 PHE A C 1
ATOM 1027 O O . PHE A 1 128 ? -2.728 2.157 11.531 1.00 98.75 128 PHE A O 1
ATOM 1034 N N . ALA A 1 129 ? -1.724 2.299 9.521 1.00 98.62 129 ALA A N 1
ATOM 1035 C CA . ALA A 1 129 ? -1.127 0.971 9.572 1.00 98.62 129 ALA A CA 1
ATOM 1036 C C . ALA A 1 129 ? -0.136 0.821 10.735 1.00 98.62 129 ALA A C 1
ATOM 1038 O O . ALA A 1 129 ? -0.226 -0.146 11.489 1.00 98.62 129 ALA A O 1
ATOM 1039 N N . ARG A 1 130 ? 0.763 1.793 10.940 1.00 98.56 130 ARG A N 1
ATOM 1040 C CA . ARG A 1 130 ? 1.714 1.790 12.064 1.00 98.56 130 ARG A CA 1
ATOM 1041 C C . ARG A 1 130 ? 1.005 1.777 13.413 1.00 98.56 130 ARG A C 1
ATOM 1043 O O . ARG A 1 130 ? 1.336 0.960 14.276 1.00 98.56 130 ARG A O 1
ATOM 1050 N N . ASP A 1 131 ? 0.054 2.684 13.597 1.00 98.00 131 ASP A N 1
ATOM 1051 C CA . ASP A 1 131 ? -0.618 2.887 14.880 1.00 98.00 131 ASP A CA 1
ATOM 1052 C C . ASP A 1 131 ? -1.487 1.670 15.252 1.00 98.00 131 ASP A C 1
ATOM 1054 O O . ASP A 1 131 ? -1.625 1.346 16.430 1.00 98.00 131 ASP A O 1
ATOM 1058 N N . ASN A 1 132 ? -1.984 0.932 14.251 1.00 98.19 132 ASN A N 1
ATOM 1059 C CA . ASN A 1 132 ? -2.742 -0.312 14.424 1.00 98.19 132 ASN A CA 1
ATOM 1060 C C . ASN A 1 132 ? -1.904 -1.594 14.274 1.00 98.19 132 ASN A C 1
ATOM 1062 O O . ASN A 1 132 ? -2.463 -2.688 14.335 1.00 98.19 132 ASN A O 1
ATOM 1066 N N . LYS A 1 133 ? -0.584 -1.481 14.073 1.00 97.69 133 LYS A N 1
ATOM 1067 C CA . LYS A 1 133 ? 0.332 -2.614 13.841 1.00 97.69 133 LY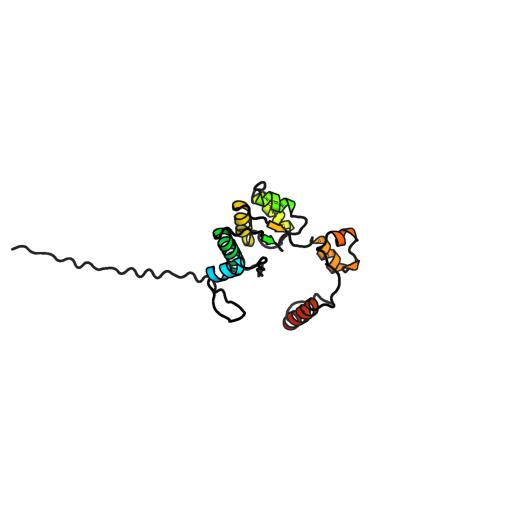S A CA 1
ATOM 1068 C C . LYS A 1 133 ? -0.101 -3.532 12.689 1.00 97.69 133 LYS A C 1
ATOM 1070 O O . LYS A 1 133 ? 0.111 -4.741 12.743 1.00 97.69 133 LYS A O 1
ATOM 1075 N N . ILE A 1 134 ? -0.680 -2.952 11.638 1.00 98.56 134 ILE A N 1
ATOM 1076 C CA . ILE A 1 134 ? -1.026 -3.662 10.404 1.00 98.56 134 ILE A CA 1
ATOM 1077 C C . ILE A 1 134 ? 0.262 -3.851 9.588 1.00 98.56 134 ILE A C 1
ATOM 1079 O O . ILE A 1 134 ? 0.917 -2.852 9.273 1.00 98.56 134 ILE A O 1
ATOM 1083 N N . PRO A 1 135 ? 0.645 -5.091 9.228 1.00 98.62 135 PRO A N 1
ATOM 1084 C CA . PRO A 1 135 ? 1.814 -5.336 8.394 1.00 98.62 135 PRO A CA 1
ATOM 1085 C C . PRO A 1 135 ? 1.712 -4.620 7.044 1.00 98.62 135 PRO A C 1
ATOM 1087 O O . PRO A 1 135 ? 0.688 -4.708 6.361 1.00 98.62 135 PRO A O 1
ATOM 1090 N N . LEU A 1 136 ? 2.792 -3.947 6.650 1.00 98.75 136 LEU A N 1
ATOM 1091 C CA . LEU A 1 136 ? 2.955 -3.350 5.327 1.00 98.75 136 LEU A CA 1
ATOM 1092 C C . LEU A 1 136 ? 3.937 -4.196 4.520 1.00 98.75 136 LEU A C 1
ATOM 1094 O O . LEU A 1 136 ? 5.048 -4.449 4.979 1.00 98.75 136 LEU A O 1
ATOM 1098 N N . ILE A 1 137 ? 3.541 -4.620 3.323 1.00 98.44 137 ILE A N 1
ATOM 1099 C CA . ILE A 1 137 ? 4.341 -5.496 2.463 1.00 98.44 137 ILE A CA 1
ATOM 1100 C C . ILE A 1 137 ? 4.757 -4.724 1.213 1.00 98.44 137 ILE A C 1
ATOM 1102 O O . ILE A 1 137 ? 3.906 -4.244 0.462 1.00 98.44 137 ILE A O 1
ATOM 1106 N N . ALA A 1 138 ? 6.061 -4.606 0.977 1.00 97.38 138 ALA A N 1
ATOM 1107 C CA . ALA A 1 138 ? 6.603 -3.976 -0.218 1.00 97.38 138 ALA A CA 1
ATOM 1108 C C . ALA A 1 138 ? 6.484 -4.916 -1.423 1.00 97.38 138 ALA A C 1
ATOM 1110 O O . ALA A 1 138 ? 7.087 -5.990 -1.445 1.00 97.38 138 ALA A O 1
ATOM 1111 N N . LEU A 1 139 ? 5.706 -4.515 -2.429 1.00 95.69 139 LEU A N 1
ATOM 1112 C CA . LEU A 1 139 ? 5.385 -5.384 -3.564 1.00 95.69 139 LEU A CA 1
ATOM 1113 C C . LEU A 1 139 ? 6.209 -5.097 -4.817 1.00 95.69 139 LEU A C 1
ATOM 1115 O O . LEU A 1 139 ? 6.278 -5.951 -5.702 1.00 95.69 139 LEU A O 1
ATOM 1119 N N . ASN A 1 140 ? 6.794 -3.906 -4.939 1.00 94.56 140 ASN A N 1
ATOM 1120 C CA . ASN A 1 140 ? 7.353 -3.476 -6.212 1.00 94.56 140 ASN A CA 1
ATOM 1121 C C . ASN A 1 140 ? 8.736 -4.065 -6.473 1.00 94.56 140 ASN A C 1
ATOM 1123 O O . ASN A 1 140 ? 9.531 -4.309 -5.564 1.00 94.56 140 ASN A O 1
ATOM 1127 N N . VAL A 1 141 ? 9.045 -4.245 -7.749 1.00 93.38 141 VAL A N 1
ATOM 1128 C CA . VAL A 1 141 ? 10.375 -4.651 -8.193 1.00 93.38 141 VAL A CA 1
ATOM 1129 C C . VAL A 1 141 ? 11.341 -3.472 -8.004 1.00 93.38 141 VAL A C 1
ATOM 1131 O O . VAL A 1 141 ? 10.962 -2.333 -8.294 1.00 93.38 141 VAL A O 1
ATOM 1134 N N . PRO A 1 142 ? 12.594 -3.707 -7.567 1.00 93.31 142 PRO A N 1
ATOM 1135 C CA . PRO A 1 142 ? 13.567 -2.634 -7.430 1.00 93.31 142 PRO A CA 1
ATOM 1136 C C . PRO A 1 142 ? 13.760 -1.842 -8.729 1.00 93.31 142 PRO A C 1
ATOM 1138 O O . PRO A 1 142 ? 13.840 -2.408 -9.829 1.00 93.31 142 PRO A O 1
ATOM 1141 N N . LYS A 1 143 ? 13.831 -0.515 -8.614 1.00 91.44 143 LYS A N 1
ATOM 1142 C CA . LYS A 1 143 ? 13.820 0.414 -9.756 1.00 91.44 143 LYS A CA 1
ATOM 1143 C C . LYS A 1 143 ? 14.968 0.153 -10.728 1.00 91.44 143 LYS A C 1
ATOM 1145 O O . LYS A 1 143 ? 14.795 0.278 -11.940 1.00 91.44 143 LYS A O 1
ATOM 1150 N N . GLU A 1 144 ? 16.131 -0.224 -10.220 1.00 92.81 144 GLU A N 1
ATOM 1151 C CA . GLU A 1 144 ? 17.306 -0.594 -11.002 1.00 92.81 144 GLU A CA 1
ATOM 1152 C C . GLU A 1 144 ? 17.031 -1.770 -11.945 1.00 92.81 144 GLU A C 1
ATOM 1154 O O . GLU A 1 144 ? 17.460 -1.736 -13.101 1.00 92.81 144 GLU A O 1
ATOM 1159 N N . ILE A 1 145 ? 16.242 -2.756 -11.506 1.00 94.25 145 ILE A N 1
ATOM 1160 C CA . ILE A 1 145 ? 15.841 -3.896 -12.331 1.00 94.25 145 ILE A CA 1
ATOM 1161 C C . ILE A 1 145 ? 14.890 -3.424 -13.426 1.00 94.25 145 ILE A C 1
ATOM 1163 O O . ILE A 1 145 ? 15.116 -3.720 -14.599 1.00 94.25 145 ILE A O 1
ATOM 1167 N N . VAL A 1 146 ? 13.879 -2.623 -13.076 1.00 91.50 146 VAL A N 1
ATOM 1168 C CA . VAL A 1 146 ? 12.926 -2.058 -14.046 1.00 91.50 146 VAL A CA 1
ATOM 1169 C C . VAL A 1 146 ? 13.655 -1.246 -15.123 1.00 91.50 146 VAL A C 1
ATOM 1171 O O . VAL A 1 146 ? 13.432 -1.451 -16.317 1.00 91.50 146 VAL A O 1
ATOM 1174 N N . VAL A 1 147 ? 14.580 -0.368 -14.725 1.00 92.94 147 VAL A N 1
ATOM 1175 C CA . VAL A 1 147 ? 15.383 0.451 -15.648 1.00 92.94 147 VAL A CA 1
ATOM 1176 C C . VAL A 1 147 ? 16.271 -0.417 -16.539 1.00 92.94 147 VAL A C 1
ATOM 1178 O O . VAL A 1 147 ? 16.369 -0.161 -17.743 1.00 92.94 147 VAL A O 1
ATOM 1181 N N . LYS A 1 148 ? 16.910 -1.447 -15.980 1.00 95.38 148 LYS A N 1
ATOM 1182 C CA . LYS A 1 148 ? 17.770 -2.365 -16.732 1.00 95.38 148 LYS A CA 1
ATOM 1183 C C . LYS A 1 148 ? 16.976 -3.145 -17.778 1.00 95.38 148 LYS A C 1
ATOM 1185 O O . LYS A 1 148 ? 17.363 -3.138 -18.946 1.00 95.38 148 LYS A O 1
ATOM 1190 N N . VAL A 1 149 ? 15.837 -3.728 -17.399 1.00 93.38 149 VAL A N 1
ATOM 1191 C CA . VAL A 1 149 ? 14.936 -4.433 -18.328 1.00 93.38 149 VAL A CA 1
ATOM 1192 C C . VAL A 1 149 ? 14.410 -3.484 -19.403 1.00 93.38 149 VAL A C 1
ATOM 1194 O O . VAL A 1 149 ? 14.423 -3.841 -20.577 1.00 93.38 149 VAL A O 1
ATOM 1197 N N . SER A 1 150 ? 14.000 -2.266 -19.041 1.00 90.50 150 SER A N 1
ATOM 1198 C CA . SER A 1 150 ? 13.488 -1.277 -19.999 1.00 90.50 150 SER A CA 1
ATOM 1199 C C . SER A 1 150 ? 14.528 -0.871 -21.049 1.00 90.50 150 SER A C 1
ATOM 1201 O O . SER A 1 150 ? 14.177 -0.684 -22.211 1.00 90.50 150 SER A O 1
ATOM 1203 N N . ARG A 1 151 ? 15.806 -0.747 -20.669 1.00 94.00 151 ARG A N 1
ATOM 1204 C CA . ARG A 1 151 ? 16.876 -0.293 -21.575 1.00 94.00 151 ARG A CA 1
ATOM 1205 C C . ARG A 1 151 ? 17.552 -1.414 -22.356 1.00 94.00 151 ARG A C 1
ATOM 1207 O O . ARG A 1 151 ? 18.049 -1.170 -23.449 1.00 94.00 151 ARG A O 1
ATOM 1214 N N . GLN A 1 152 ? 17.650 -2.603 -21.768 1.00 94.69 152 GLN A N 1
ATOM 1215 C CA . GL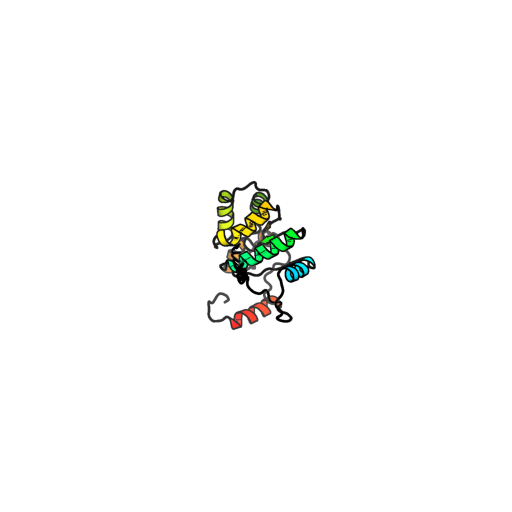N A 1 152 ? 18.511 -3.687 -22.262 1.00 94.69 152 GLN A CA 1
ATOM 1216 C C . GLN A 1 152 ? 17.742 -4.995 -22.505 1.00 94.69 152 GLN A C 1
ATOM 1218 O O . GLN A 1 152 ? 18.306 -5.966 -23.008 1.00 94.69 152 GLN A O 1
ATOM 1223 N N . GLY A 1 153 ? 16.453 -5.031 -22.165 1.00 91.38 153 GLY A N 1
ATOM 1224 C CA . GLY A 1 153 ? 15.615 -6.220 -22.224 1.00 91.38 153 GLY A CA 1
ATOM 1225 C C . GLY A 1 153 ? 15.820 -7.162 -21.035 1.00 91.38 153 GLY A C 1
ATOM 1226 O O . GLY A 1 153 ? 16.823 -7.128 -20.326 1.00 91.38 153 GLY A O 1
ATOM 1227 N N . TYR A 1 154 ? 14.856 -8.063 -20.834 1.00 91.06 154 TYR A N 1
ATOM 1228 C CA . TYR A 1 154 ? 14.862 -9.022 -19.722 1.00 91.06 154 TYR A CA 1
ATOM 1229 C C . TYR A 1 154 ? 16.101 -9.937 -19.710 1.00 91.06 154 TYR A C 1
ATOM 1231 O O . TYR A 1 154 ? 16.609 -10.289 -18.651 1.00 91.06 154 TYR A O 1
ATOM 1239 N N . LYS A 1 155 ? 16.643 -10.285 -20.887 1.00 92.06 155 LYS A N 1
ATOM 1240 C CA . LYS A 1 155 ? 17.835 -11.145 -21.016 1.00 92.06 155 LYS A CA 1
ATOM 1241 C C . LYS A 1 155 ? 19.113 -10.524 -20.436 1.00 92.06 155 LYS A C 1
ATOM 1243 O O . LYS A 1 155 ? 20.090 -11.243 -20.261 1.00 92.06 155 LYS A O 1
ATOM 1248 N N . ALA A 1 156 ? 19.119 -9.220 -20.153 1.00 94.25 156 ALA A N 1
ATOM 1249 C CA . ALA A 1 156 ? 20.245 -8.548 -19.512 1.00 94.25 156 ALA A CA 1
ATOM 1250 C C . ALA A 1 156 ? 20.342 -8.839 -18.004 1.00 94.25 156 ALA A C 1
ATOM 1252 O O . ALA A 1 156 ? 21.368 -8.544 -17.385 1.00 94.25 156 ALA A O 1
ATOM 1253 N N . LEU A 1 157 ? 19.286 -9.388 -17.393 1.00 94.75 157 LEU A N 1
ATOM 1254 C CA . LEU A 1 157 ? 19.294 -9.758 -15.982 1.00 94.75 157 LEU A CA 1
ATOM 1255 C C . LEU A 1 157 ? 20.216 -10.956 -15.733 1.00 94.75 157 LEU A C 1
ATOM 1257 O O . LEU A 1 157 ? 20.209 -11.953 -16.454 1.00 94.75 157 LEU A O 1
ATOM 1261 N N . SER A 1 158 ? 21.012 -10.852 -14.678 1.00 94.75 158 SER A N 1
ATOM 1262 C CA . SER A 1 158 ? 21.813 -11.939 -14.137 1.00 94.75 158 SER A CA 1
ATOM 1263 C C . SER A 1 158 ? 20.923 -12.993 -13.480 1.00 94.75 158 SER A C 1
ATOM 1265 O O . SER A 1 158 ? 19.774 -12.741 -13.115 1.00 94.75 158 SER A O 1
ATOM 1267 N N . LYS A 1 159 ? 21.479 -14.192 -13.273 1.00 92.25 159 LYS A N 1
ATOM 1268 C CA . LYS A 1 159 ? 20.769 -15.279 -12.582 1.00 92.25 159 LYS A CA 1
ATOM 1269 C C . LYS A 1 159 ? 20.339 -14.886 -11.167 1.00 92.25 159 LYS A C 1
ATOM 1271 O O . LYS A 1 159 ? 19.272 -15.302 -10.734 1.00 92.25 159 LYS A O 1
ATOM 1276 N N . GLU A 1 160 ? 21.153 -14.091 -10.474 1.00 92.00 160 GLU A N 1
ATOM 1277 C CA . GLU A 1 160 ? 20.845 -13.640 -9.116 1.00 92.00 160 GLU A CA 1
ATOM 1278 C C . GLU A 1 160 ? 19.713 -12.608 -9.110 1.00 92.00 160 GLU A C 1
ATOM 1280 O O . GLU A 1 160 ? 18.790 -12.714 -8.311 1.00 92.00 160 GLU A O 1
ATOM 1285 N N . GLU A 1 161 ? 19.715 -11.658 -10.051 1.00 93.31 161 GLU A N 1
ATOM 1286 C CA . GLU A 1 161 ? 18.602 -10.712 -10.204 1.00 93.31 161 GLU A CA 1
ATOM 1287 C C . GLU A 1 161 ? 17.290 -11.447 -10.506 1.00 93.31 161 GLU A C 1
ATOM 1289 O O . GLU A 1 161 ? 16.279 -11.155 -9.880 1.00 93.31 161 GLU A O 1
ATOM 1294 N N . ILE A 1 162 ? 17.311 -12.446 -11.397 1.00 91.06 162 ILE A N 1
ATOM 1295 C CA . ILE A 1 162 ? 16.128 -13.260 -11.722 1.00 91.06 162 ILE A CA 1
ATOM 1296 C C . ILE A 1 162 ? 15.637 -14.048 -10.502 1.00 91.06 162 ILE A C 1
ATOM 1298 O O . ILE A 1 162 ? 14.434 -14.136 -10.275 1.00 91.06 162 ILE A O 1
ATOM 1302 N N . LYS A 1 163 ? 16.550 -14.610 -9.705 1.00 89.44 163 LYS A N 1
ATOM 1303 C CA . LYS A 1 163 ? 16.210 -15.360 -8.488 1.00 89.44 163 LYS A CA 1
ATOM 1304 C C . LYS A 1 163 ? 15.491 -14.492 -7.449 1.00 89.44 163 LYS A C 1
ATOM 1306 O O . LYS A 1 163 ? 14.668 -15.012 -6.704 1.00 89.44 163 LYS A O 1
ATOM 1311 N N . ASN A 1 164 ? 15.792 -13.196 -7.421 1.00 87.62 164 ASN A N 1
ATOM 1312 C CA . ASN A 1 164 ? 15.184 -12.230 -6.508 1.00 87.62 164 ASN A CA 1
ATOM 1313 C C . ASN A 1 164 ? 13.886 -11.600 -7.053 1.00 87.62 164 ASN A C 1
ATOM 1315 O O . ASN A 1 164 ? 13.293 -10.750 -6.390 1.00 87.62 164 ASN A O 1
ATOM 1319 N N . LEU A 1 165 ? 13.425 -12.006 -8.242 1.00 89.06 165 LEU A N 1
ATOM 1320 C CA . LEU A 1 165 ? 12.115 -11.628 -8.772 1.00 89.06 165 LEU A CA 1
ATOM 1321 C C . LEU A 1 165 ? 11.012 -12.574 -8.275 1.00 89.06 165 LEU A C 1
ATOM 1323 O O . LEU A 1 165 ? 11.294 -13.717 -7.908 1.00 89.06 165 LEU A O 1
ATOM 1327 N N . PRO A 1 166 ? 9.736 -12.142 -8.321 1.00 84.38 166 PRO A N 1
ATOM 1328 C CA . PRO A 1 166 ? 8.614 -13.024 -8.038 1.00 84.38 166 PRO A CA 1
ATOM 1329 C C . PRO A 1 166 ? 8.668 -14.310 -8.885 1.00 84.38 166 PRO A C 1
ATOM 1331 O O . PRO A 1 166 ? 8.967 -14.239 -10.087 1.00 84.38 166 PRO A O 1
ATOM 1334 N N . PRO A 1 167 ? 8.359 -15.484 -8.306 1.00 83.44 167 PRO A N 1
ATOM 1335 C CA . PRO A 1 167 ? 8.345 -16.744 -9.039 1.00 83.44 167 PRO A CA 1
ATOM 1336 C C . PRO A 1 167 ? 7.472 -16.668 -10.293 1.00 83.44 167 PRO A C 1
ATOM 1338 O O . PRO A 1 167 ? 6.367 -16.132 -10.268 1.00 83.44 167 PRO A O 1
ATOM 1341 N N . GLY A 1 168 ? 7.973 -17.211 -11.401 1.00 81.06 168 GLY A N 1
ATOM 1342 C CA . GLY A 1 168 ? 7.273 -17.178 -12.687 1.00 81.06 168 GLY A CA 1
ATOM 1343 C C . GLY A 1 168 ? 7.472 -15.894 -13.499 1.00 81.06 168 GLY A C 1
ATOM 1344 O O . GLY A 1 168 ? 7.049 -15.867 -14.654 1.00 81.06 168 GLY A O 1
ATOM 1345 N N . THR A 1 169 ? 8.159 -14.873 -12.969 1.00 83.75 169 THR A N 1
ATOM 1346 C CA . THR A 1 169 ? 8.521 -13.678 -13.750 1.00 83.75 169 THR A CA 1
ATOM 1347 C C . THR A 1 169 ? 9.414 -14.074 -14.921 1.00 83.75 169 THR A C 1
ATOM 1349 O O . THR A 1 169 ? 10.482 -14.650 -14.725 1.00 83.75 169 THR A O 1
ATOM 1352 N N . ASN A 1 170 ? 8.996 -13.759 -16.144 1.00 82.56 170 ASN A N 1
ATOM 1353 C CA . ASN A 1 170 ? 9.724 -14.089 -17.364 1.00 82.56 170 ASN A CA 1
ATOM 1354 C C . ASN A 1 170 ? 9.453 -13.040 -18.459 1.00 82.56 170 ASN A C 1
ATOM 1356 O O . ASN A 1 170 ? 8.709 -12.083 -18.253 1.00 82.56 170 ASN A O 1
ATOM 1360 N N . ALA A 1 171 ? 10.088 -13.210 -19.620 1.00 80.62 171 ALA A N 1
ATOM 1361 C CA . ALA A 1 171 ? 9.956 -12.310 -20.766 1.00 80.62 171 ALA A CA 1
ATOM 1362 C C . ALA A 1 171 ? 8.864 -12.730 -21.769 1.00 80.62 171 ALA A C 1
ATOM 1364 O O . ALA A 1 171 ? 8.915 -12.308 -22.926 1.00 80.62 171 ALA A O 1
ATOM 1365 N N . ASP A 1 172 ? 7.934 -13.607 -21.385 1.00 83.19 172 ASP A N 1
ATOM 1366 C CA . ASP A 1 172 ? 6.870 -14.052 -22.276 1.00 83.19 172 ASP A CA 1
ATOM 1367 C C . ASP A 1 172 ? 5.843 -12.933 -22.470 1.00 83.19 172 ASP A C 1
ATOM 1369 O O . ASP A 1 172 ? 5.020 -12.648 -21.603 1.00 83.19 172 ASP A O 1
ATOM 1373 N N . LEU A 1 173 ? 5.910 -12.291 -23.634 1.00 80.62 173 LEU A N 1
ATOM 1374 C CA . LEU A 1 173 ? 4.956 -11.276 -24.082 1.00 80.62 173 LEU A CA 1
ATOM 1375 C C . LEU A 1 173 ? 3.875 -11.863 -25.009 1.00 80.62 173 LEU A C 1
ATOM 1377 O O . LEU A 1 173 ? 3.100 -11.115 -25.608 1.00 80.62 173 LEU A O 1
ATOM 1381 N N . ASN A 1 174 ? 3.825 -13.189 -25.152 1.00 83.56 174 ASN A N 1
ATOM 1382 C CA . ASN A 1 174 ? 2.868 -13.911 -25.989 1.00 83.56 174 ASN A CA 1
ATOM 1383 C C . ASN A 1 174 ? 1.835 -14.649 -25.130 1.00 83.56 174 ASN A C 1
ATOM 1385 O O . ASN A 1 174 ? 1.517 -15.813 -25.366 1.00 83.56 174 ASN A O 1
ATOM 1389 N N . ASN A 1 175 ? 1.281 -13.951 -24.141 1.00 82.94 175 ASN A N 1
ATOM 1390 C CA . ASN A 1 175 ? 0.258 -14.488 -23.254 1.00 82.94 175 ASN A CA 1
ATOM 1391 C C . ASN A 1 175 ? -1.042 -13.665 -23.314 1.00 82.94 175 ASN A C 1
ATOM 1393 O O . ASN A 1 175 ? -1.107 -12.564 -23.869 1.00 82.94 175 ASN A O 1
ATOM 1397 N N . THR A 1 176 ? -2.102 -14.212 -22.718 1.00 85.62 176 THR A N 1
ATOM 1398 C CA . THR A 1 176 ? -3.440 -13.599 -22.692 1.00 85.62 176 THR A CA 1
ATOM 1399 C C . THR A 1 176 ? -3.450 -12.214 -22.044 1.00 85.62 176 THR A C 1
ATOM 1401 O O . THR A 1 176 ? -4.218 -11.345 -22.463 1.00 85.62 176 THR A O 1
ATOM 1404 N N . HIS A 1 177 ? -2.585 -11.981 -21.055 1.00 81.19 177 HIS A N 1
ATOM 1405 C CA . HIS A 1 177 ? -2.458 -10.692 -20.390 1.00 81.19 177 HIS A CA 1
ATOM 1406 C C . HIS A 1 177 ? -1.857 -9.634 -21.323 1.00 81.19 177 HIS A C 1
ATOM 1408 O O . HIS A 1 177 ? -2.406 -8.537 -21.437 1.00 81.19 177 HIS A O 1
ATOM 1414 N N . THR A 1 178 ? -0.794 -9.957 -22.062 1.00 84.06 178 THR A N 1
ATOM 1415 C CA . THR A 1 178 ? -0.216 -9.030 -23.042 1.00 84.06 178 THR A CA 1
ATOM 1416 C C . THR A 1 178 ? -1.203 -8.712 -24.165 1.00 84.06 178 THR A C 1
ATOM 1418 O O . THR A 1 178 ? -1.313 -7.552 -24.561 1.00 84.06 178 THR A O 1
ATOM 1421 N N . GLU A 1 179 ? -1.986 -9.685 -24.638 1.00 87.69 179 GLU A N 1
ATOM 1422 C CA . GLU A 1 179 ? -3.047 -9.431 -25.626 1.00 87.69 179 GLU A CA 1
ATOM 1423 C C . GLU A 1 179 ? -4.149 -8.511 -25.080 1.00 87.69 179 GLU A C 1
ATOM 1425 O O . GLU A 1 179 ? -4.600 -7.587 -25.768 1.00 87.69 179 GLU A O 1
ATOM 1430 N N . PHE A 1 180 ? -4.539 -8.691 -23.815 1.00 87.12 180 PHE A N 1
ATOM 1431 C CA . PHE A 1 180 ? -5.444 -7.767 -23.135 1.00 87.12 180 PHE A CA 1
ATOM 1432 C C . PHE A 1 180 ? -4.864 -6.346 -23.067 1.00 87.12 180 PHE A C 1
ATOM 1434 O O . PHE A 1 180 ? -5.559 -5.398 -23.441 1.00 87.12 180 PHE A O 1
ATOM 1441 N N . LEU A 1 181 ? -3.604 -6.191 -22.644 1.00 85.44 181 LEU A N 1
ATOM 1442 C CA . LEU A 1 181 ? -2.932 -4.889 -22.562 1.00 85.44 181 LEU A CA 1
ATOM 1443 C C . LEU A 1 181 ? -2.840 -4.216 -23.934 1.00 85.44 181 LEU A C 1
ATOM 1445 O O . LEU A 1 181 ? -3.200 -3.046 -24.063 1.00 85.44 181 LEU A O 1
ATOM 1449 N N . LYS A 1 182 ? -2.441 -4.956 -24.977 1.00 86.19 182 LYS A N 1
ATOM 1450 C CA . LYS A 1 182 ? -2.420 -4.465 -26.365 1.00 86.19 182 LYS A CA 1
ATOM 1451 C C . LYS A 1 182 ? -3.792 -3.933 -26.770 1.00 86.19 182 LYS A C 1
ATOM 1453 O O . LYS A 1 182 ? -3.885 -2.821 -27.285 1.00 86.19 182 LYS A O 1
ATOM 1458 N N . ARG A 1 183 ? -4.869 -4.678 -26.497 1.00 88.06 183 ARG A N 1
ATOM 1459 C CA . ARG A 1 183 ? -6.243 -4.246 -26.800 1.00 88.06 183 ARG A CA 1
ATOM 1460 C C . ARG A 1 183 ? -6.647 -2.998 -26.010 1.00 88.06 183 ARG A C 1
ATOM 1462 O O . ARG A 1 183 ? -7.157 -2.051 -26.601 1.00 88.06 183 ARG A O 1
ATOM 1469 N N . ALA A 1 184 ? -6.412 -2.981 -24.700 1.00 84.44 184 ALA A N 1
ATOM 1470 C CA . ALA A 1 184 ? -6.797 -1.875 -23.825 1.00 84.44 184 ALA A CA 1
ATOM 1471 C C . ALA A 1 184 ? -6.054 -0.570 -24.165 1.00 84.44 184 ALA A C 1
ATOM 1473 O O . ALA A 1 184 ? -6.651 0.507 -24.158 1.00 84.44 184 ALA A O 1
ATOM 1474 N N . LEU A 1 185 ? -4.765 -0.662 -24.505 1.00 79.50 185 LEU A N 1
ATOM 1475 C CA . LEU A 1 185 ? -3.913 0.490 -24.814 1.00 79.50 185 LEU A CA 1
ATOM 1476 C C . LEU A 1 185 ? -4.041 0.972 -26.267 1.00 79.50 185 LEU A C 1
ATOM 1478 O O . LEU A 1 185 ? -3.834 2.159 -26.532 1.00 79.50 185 LEU A O 1
ATOM 1482 N N . LYS A 1 186 ? -4.451 0.110 -27.208 1.00 73.19 186 LYS A N 1
ATOM 1483 C CA . LYS A 1 186 ? -4.729 0.499 -28.605 1.00 73.19 186 LYS A CA 1
ATOM 1484 C C . LYS A 1 186 ? -5.827 1.564 -28.704 1.00 73.19 186 LYS A C 1
ATOM 1486 O O . LYS A 1 186 ? -5.748 2.443 -29.555 1.00 73.19 186 LYS A O 1
ATOM 1491 N N . HIS A 1 187 ? -6.803 1.544 -27.796 1.00 56.50 187 HIS A N 1
ATOM 1492 C CA . HIS A 1 187 ? -7.856 2.564 -27.716 1.00 56.50 187 HIS A CA 1
ATOM 1493 C C . HIS A 1 187 ? -7.434 3.848 -26.980 1.00 56.50 187 HIS A C 1
ATOM 1495 O O . HIS A 1 187 ? -8.187 4.818 -26.977 1.00 56.50 187 HIS A O 1
ATOM 1501 N N . ARG A 1 188 ? -6.234 3.885 -26.382 1.00 52.56 188 ARG A N 1
ATOM 1502 C CA . ARG A 1 188 ? -5.672 5.061 -25.694 1.00 52.56 188 ARG A CA 1
ATOM 1503 C C . ARG A 1 188 ? -4.604 5.799 -26.505 1.00 52.56 188 ARG A C 1
ATOM 1505 O O . ARG A 1 188 ? -3.914 6.647 -25.949 1.00 52.56 188 ARG A O 1
ATOM 1512 N N . HIS A 1 189 ? -4.459 5.514 -27.804 1.00 43.41 189 HIS A N 1
ATOM 1513 C CA . HIS A 1 189 ? -3.544 6.237 -28.697 1.00 43.41 189 HIS A CA 1
ATOM 1514 C C . HIS A 1 189 ? -4.022 7.673 -28.975 1.00 43.41 189 HIS A C 1
ATOM 1516 O O . HIS A 1 189 ? -4.446 8.022 -30.070 1.00 43.41 189 HIS A O 1
ATOM 1522 N N . CYS A 1 190 ? -3.917 8.508 -27.947 1.00 36.91 190 CYS A N 1
ATOM 1523 C CA . CYS A 1 190 ? -3.677 9.936 -28.045 1.00 36.91 190 CYS A CA 1
ATOM 1524 C C . CYS A 1 190 ? -2.839 10.400 -26.836 1.00 36.91 190 CYS A C 1
ATOM 1526 O O . CYS A 1 190 ? -3.160 11.404 -26.220 1.00 36.91 190 CYS A O 1
ATOM 1528 N N . ALA A 1 191 ? -1.798 9.645 -26.452 1.00 37.16 191 ALA A N 1
ATOM 1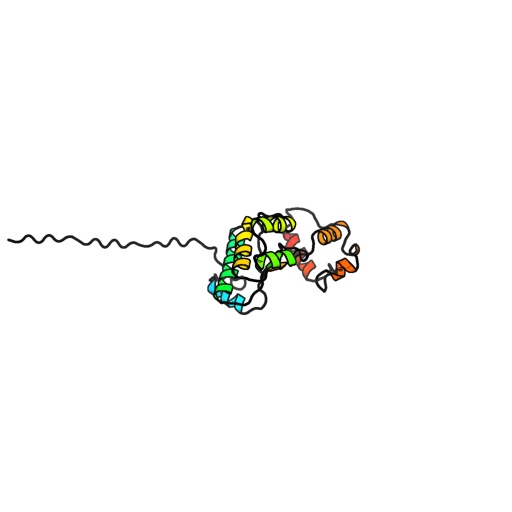529 C CA . ALA A 1 191 ? -0.625 10.160 -25.733 1.00 37.16 191 ALA A CA 1
ATOM 1530 C C . ALA A 1 191 ? 0.491 9.099 -25.649 1.00 37.16 191 ALA A C 1
ATOM 1532 O O . ALA A 1 191 ? 0.353 8.076 -24.986 1.00 37.16 191 ALA A O 1
ATOM 1533 N N . THR A 1 192 ? 1.617 9.425 -26.288 1.00 36.69 192 THR A N 1
ATOM 1534 C CA . THR A 1 192 ? 2.994 8.947 -26.054 1.00 36.69 192 THR A CA 1
ATOM 1535 C C . THR A 1 192 ? 3.373 7.492 -26.369 1.00 36.69 192 THR A C 1
ATOM 1537 O O . THR A 1 192 ? 2.922 6.522 -25.769 1.00 36.69 192 THR A O 1
ATOM 1540 N N . ALA A 1 193 ? 4.304 7.396 -27.322 1.00 40.81 193 ALA A N 1
ATOM 1541 C CA . ALA A 1 193 ? 5.047 6.218 -27.730 1.00 40.81 193 ALA A CA 1
ATOM 1542 C C . ALA A 1 193 ? 6.001 5.738 -26.624 1.00 40.81 193 ALA A C 1
ATOM 1544 O O . ALA A 1 193 ? 6.823 6.515 -26.146 1.00 40.81 193 ALA A O 1
ATOM 1545 N N . ALA A 1 194 ? 5.928 4.454 -26.270 1.00 37.12 194 ALA A N 1
ATOM 1546 C CA . ALA A 1 194 ? 6.942 3.792 -25.440 1.00 37.12 194 ALA A CA 1
ATOM 1547 C C . ALA A 1 194 ? 7.122 2.292 -25.746 1.00 37.12 194 ALA A C 1
ATOM 1549 O O . ALA A 1 194 ? 7.809 1.597 -25.009 1.00 37.12 194 ALA A O 1
ATOM 1550 N N . TRP A 1 195 ? 6.529 1.775 -26.826 1.00 33.81 195 TRP A N 1
ATOM 1551 C CA . TRP A 1 195 ? 6.622 0.352 -27.167 1.00 33.81 195 TRP A CA 1
ATOM 1552 C C . TRP A 1 195 ? 6.882 0.190 -28.666 1.00 33.81 195 TRP A C 1
ATOM 1554 O O . TRP A 1 195 ? 5.979 -0.115 -29.447 1.00 33.81 195 TRP A O 1
ATOM 1564 N N . ARG A 1 196 ? 8.117 0.479 -29.071 1.00 32.34 196 ARG A N 1
ATOM 1565 C CA . ARG A 1 196 ? 8.727 -0.020 -30.304 1.00 32.34 196 ARG A CA 1
ATOM 1566 C C . ARG A 1 196 ? 10.045 -0.672 -29.942 1.00 32.34 196 ARG A C 1
ATOM 1568 O O . ARG A 1 196 ? 10.730 -0.094 -29.071 1.00 32.34 196 ARG A O 1
#

Organism: NCBI:txid60035

pLDDT: mean 85.79, std 18.56, range [32.34, 98.75]

Secondary structure (DSSP, 8-state):
----------------------PPPEE-TTT--EE-HHHHHHHHTTSS-------TT-HHHHHHHHHHHHHHHHTT----EEEEEEEGGGHHHHHHHHHT-S-HHHHHHHHHHH-SS-HHHHHHHHHHHHHTT--EEEEEPPHHHHHHHHHH-GGGS-HHHHHTSPTT-----SSHHHHHHHHHHHTT-SS-----

Sequence (196 aa):
MSKTFRIPVLLLLCLFFSAQAHAGAITRVSDHQTVTMQQLTAKAEAVDLVLIGEVHDKPAVHDLQLSIIRSLQDKKQPMAIGLEVMQSNSQQQLDDWVSGKMTEEQFQPVFAQNWSYDWRLYRDIFIFARDNKIPLIALNVPKEIVVKVSRQGYKALSKEEIKNLPPGTNADLNNTHTEFLKRALKHRHCATAAWR